Protein AF-A0AAN6QKF7-F1 (afdb_monomer_lite)

Foldseek 3Di:
DQQALVSLVVVLVVLVVVVPQAAEAAPPQADPVRDGRYDLNSLLSCLQRVQLSHQEYEYEPVSLQSNCVSVVHDGQDAFFPVSQLVSLVSSVVSHHQKYWYWQLVFAAAPVRTGDDDPVRRFWTWIFIDHPPDTDIDIDGNDPALACPCLSVQLSVQLSVCVVVVHDNVVSNNVSVVQSNQQRVPFDDDPDHRHHGHNCSPPDDDPFDDPPPPVDPDQPRRGPVNVQCPDPVNVVVVCCVVVPPQVVCVVVVNHDPVVVVVVVVVVVVVVVVVVVVVVVVVVVVVVVPDDDDDDDPDDDDDD

Sequence (302 aa):
MLASAGTVDIVADALREYSVKLAIVDPVMVATSGARLLPEDAVKMLCERLLPNTFLVTPNIPEARLMLEKTGRPAISVHDLDGLKQMARAVHELGSKYVLLKGGHLPLNADRKVVGSEDQKSLVANVLYGDDVNEVFELEYQHSRNTHGTGCTLASAIACHLANGTGVANAVRSACRYVEAGIKTSVNLGKGSGPLNHFHSMQISPFPPIVLSGRLTSGSGGFVDYVLEREDVKVAWHEYTHHEFVQKMGDGMLPPETFKSYMIQDYLYLVYRYFAFGLSLVDGSRSISPEPTHSLATKRKR

Structure (mmCIF, N/CA/C/O backbone):
data_AF-A0AAN6QKF7-F1
#
_entry.id   AF-A0AAN6QKF7-F1
#
loop_
_atom_site.group_PDB
_atom_site.id
_atom_site.type_symbol
_atom_site.label_atom_id
_atom_site.label_alt_id
_atom_site.label_comp_id
_atom_site.label_asym_id
_atom_site.label_entity_id
_atom_site.label_seq_id
_atom_site.pdbx_PDB_ins_code
_atom_site.Cartn_x
_atom_site.Cartn_y
_atom_site.Cartn_z
_atom_site.occupancy
_atom_site.B_iso_or_equiv
_atom_site.auth_seq_id
_atom_site.auth_comp_id
_atom_site.auth_asym_id
_atom_site.auth_atom_id
_atom_site.pdbx_PDB_model_num
ATOM 1 N N . MET A 1 1 ? -11.537 7.890 -0.555 1.00 80.12 1 MET A N 1
ATOM 2 C CA . MET A 1 1 ? -12.114 8.580 0.618 1.00 80.12 1 MET A CA 1
ATOM 3 C C . MET A 1 1 ? -13.628 8.558 0.484 1.00 80.12 1 MET A C 1
ATOM 5 O O . MET A 1 1 ? -14.119 8.900 -0.585 1.00 80.12 1 MET A O 1
ATOM 9 N N . LEU A 1 2 ? -14.348 8.140 1.524 1.00 84.75 2 LEU A N 1
ATOM 10 C CA . LEU A 1 2 ? -15.806 8.290 1.599 1.00 84.75 2 LEU A CA 1
ATOM 11 C C . LEU A 1 2 ? -16.086 9.633 2.278 1.00 84.75 2 LEU A C 1
ATOM 13 O O . LEU A 1 2 ? -15.446 9.929 3.278 1.00 84.75 2 LEU A O 1
ATOM 17 N N . ALA A 1 3 ? -16.949 10.472 1.704 1.00 80.56 3 ALA A N 1
ATOM 18 C CA . ALA A 1 3 ? -17.065 11.882 2.101 1.00 80.56 3 ALA A CA 1
ATOM 19 C C . ALA A 1 3 ? -18.205 12.176 3.093 1.00 80.56 3 ALA A C 1
ATOM 21 O O . ALA A 1 3 ? -18.263 13.267 3.651 1.00 80.56 3 ALA A O 1
ATOM 22 N N . SER A 1 4 ? -19.132 11.237 3.299 1.00 86.75 4 SER A N 1
ATOM 23 C CA . SER A 1 4 ? -20.311 11.443 4.146 1.00 86.75 4 SER A CA 1
ATOM 24 C C . SER A 1 4 ? -20.841 10.129 4.713 1.00 86.75 4 SER A C 1
ATOM 26 O O . SER A 1 4 ? -20.588 9.064 4.142 1.00 86.75 4 SER A O 1
ATOM 28 N N . ALA A 1 5 ? -21.631 10.209 5.789 1.00 87.69 5 ALA A N 1
ATOM 29 C CA . ALA A 1 5 ? -22.324 9.055 6.359 1.00 87.69 5 ALA A CA 1
ATOM 30 C C . ALA A 1 5 ? -23.239 8.374 5.327 1.00 87.69 5 ALA A C 1
ATOM 32 O O . ALA A 1 5 ? -23.228 7.153 5.224 1.00 87.69 5 ALA A O 1
ATOM 33 N N . GLY A 1 6 ? -23.946 9.149 4.494 1.00 91.62 6 GLY A N 1
ATOM 34 C CA . GLY A 1 6 ? -24.798 8.604 3.432 1.00 91.62 6 GLY A CA 1
ATOM 35 C C . GLY A 1 6 ? -24.018 7.815 2.374 1.00 91.62 6 GLY A C 1
ATOM 36 O O . GLY A 1 6 ? -24.473 6.770 1.922 1.00 91.62 6 GLY A O 1
ATOM 37 N N . THR A 1 7 ? -22.807 8.257 2.015 1.00 92.00 7 THR A N 1
ATOM 38 C CA . THR A 1 7 ? -21.936 7.492 1.104 1.00 92.00 7 THR A CA 1
ATOM 39 C C . THR A 1 7 ? -21.475 6.184 1.743 1.00 92.00 7 THR A C 1
ATOM 41 O O . THR A 1 7 ? -21.454 5.156 1.073 1.00 92.00 7 THR A O 1
ATOM 44 N N . VAL A 1 8 ? -21.110 6.213 3.029 1.00 93.06 8 VAL A N 1
ATOM 45 C CA . VAL A 1 8 ? -20.735 5.005 3.781 1.00 93.06 8 VAL A CA 1
ATOM 46 C C . VAL A 1 8 ? -21.894 4.009 3.811 1.00 93.06 8 VAL A C 1
ATOM 48 O O . VAL A 1 8 ? -21.672 2.823 3.586 1.00 93.06 8 VAL A O 1
ATOM 51 N N . ASP A 1 9 ? -23.112 4.502 4.031 1.00 93.25 9 ASP A N 1
ATOM 52 C CA . ASP A 1 9 ? -24.332 3.700 4.098 1.00 93.25 9 ASP A CA 1
ATOM 53 C C . ASP A 1 9 ? -24.593 2.939 2.794 1.00 93.25 9 ASP A C 1
ATOM 55 O O . ASP A 1 9 ? -24.672 1.711 2.790 1.00 93.25 9 ASP A O 1
ATOM 59 N N . ILE A 1 10 ? -24.601 3.669 1.673 1.00 95.19 10 ILE A N 1
ATOM 60 C CA . ILE A 1 10 ? -24.819 3.115 0.331 1.00 95.19 10 ILE A CA 1
ATOM 61 C C . ILE A 1 10 ? -23.739 2.089 -0.023 1.00 95.19 10 ILE A C 1
ATOM 63 O O . ILE A 1 10 ? -24.042 1.034 -0.575 1.00 95.19 10 ILE A O 1
ATOM 67 N N . VAL A 1 11 ? -22.470 2.371 0.295 1.00 95.50 11 VAL A N 1
ATOM 68 C CA . VAL A 1 11 ? -21.375 1.428 0.026 1.00 95.50 11 VAL A CA 1
ATOM 69 C C . VAL A 1 11 ? -21.522 0.170 0.881 1.00 95.50 11 VAL A C 1
ATOM 71 O O . VAL A 1 11 ? -21.354 -0.930 0.359 1.00 95.50 11 VAL A O 1
ATOM 74 N N . ALA A 1 12 ? -21.864 0.299 2.165 1.00 94.94 12 ALA A N 1
ATOM 75 C CA . ALA A 1 12 ? -22.096 -0.853 3.033 1.00 94.94 12 ALA A CA 1
ATOM 76 C C . ALA A 1 12 ? -23.267 -1.719 2.536 1.00 94.94 12 ALA A C 1
ATOM 78 O O . ALA A 1 12 ? -23.182 -2.947 2.582 1.00 94.94 12 ALA A O 1
ATOM 79 N N . ASP A 1 13 ? -24.335 -1.100 2.027 1.00 95.81 13 ASP A N 1
ATOM 80 C CA . ASP A 1 13 ? -25.445 -1.818 1.397 1.00 95.81 13 ASP A CA 1
ATOM 81 C C . ASP A 1 13 ? -25.026 -2.534 0.119 1.00 95.81 13 ASP A C 1
ATOM 83 O O . ASP A 1 13 ? -25.266 -3.735 0.004 1.00 95.81 13 ASP A O 1
ATOM 87 N N . ALA A 1 14 ? -24.297 -1.862 -0.771 1.00 96.44 14 ALA A N 1
ATOM 88 C CA . ALA A 1 14 ? -23.797 -2.475 -1.996 1.00 96.44 14 ALA A CA 1
ATOM 89 C C . ALA A 1 14 ? -22.868 -3.671 -1.712 1.00 96.44 14 ALA A C 1
ATOM 91 O O . ALA A 1 14 ? -23.006 -4.724 -2.331 1.00 96.44 14 ALA A O 1
ATOM 92 N N . LEU A 1 15 ? -21.941 -3.566 -0.750 1.00 95.75 15 LEU A N 1
ATOM 93 C CA . LEU A 1 15 ? -21.049 -4.685 -0.414 1.00 95.75 15 LEU A CA 1
ATOM 94 C C . LEU A 1 15 ? -21.825 -5.929 0.045 1.00 95.75 15 LEU A C 1
ATOM 96 O O . LEU A 1 15 ? -21.435 -7.047 -0.305 1.00 95.75 15 LEU A O 1
ATOM 100 N N . ARG A 1 16 ? -22.926 -5.739 0.785 1.00 94.25 16 ARG A N 1
ATOM 101 C CA . ARG A 1 16 ? -23.813 -6.829 1.220 1.00 94.25 16 ARG A CA 1
ATOM 102 C C . ARG A 1 16 ? -24.655 -7.375 0.076 1.00 94.25 16 ARG A C 1
ATOM 104 O O . ARG A 1 16 ? -24.667 -8.586 -0.128 1.00 94.25 16 ARG A O 1
ATOM 111 N N . GLU A 1 17 ? -25.316 -6.498 -0.675 1.00 96.69 17 GLU A N 1
ATOM 112 C CA . GLU A 1 17 ? -26.179 -6.855 -1.806 1.00 96.69 17 GLU A CA 1
ATOM 113 C C . GLU A 1 17 ? -25.424 -7.699 -2.838 1.00 96.69 17 GLU A C 1
ATOM 115 O O . GLU A 1 17 ? -25.879 -8.775 -3.221 1.00 96.69 17 GLU A O 1
ATOM 120 N N . TYR A 1 18 ? -24.220 -7.266 -3.216 1.00 96.75 18 TYR A N 1
ATOM 121 C CA . TYR A 1 18 ? -23.388 -7.958 -4.201 1.00 96.75 18 TYR A CA 1
ATOM 122 C C . TYR A 1 18 ? -22.474 -9.033 -3.595 1.00 96.75 18 TYR A C 1
ATOM 124 O O . TYR A 1 18 ? -21.693 -9.648 -4.322 1.00 96.75 18 TYR A O 1
ATOM 132 N N . SER A 1 19 ? -22.554 -9.286 -2.281 1.00 94.12 19 SER A N 1
ATOM 133 C CA . SER A 1 19 ? -21.747 -10.297 -1.575 1.00 94.12 19 SER A CA 1
ATOM 134 C C . SER A 1 19 ? -20.243 -10.197 -1.880 1.00 94.12 19 SER A C 1
ATOM 136 O O . SER A 1 19 ? -19.565 -11.196 -2.154 1.00 94.12 19 SER A O 1
ATOM 138 N N . VAL A 1 20 ? -19.708 -8.973 -1.864 1.00 95.56 20 VAL A N 1
ATOM 139 C CA . VAL A 1 20 ? -18.310 -8.698 -2.218 1.00 95.56 20 VAL A CA 1
ATOM 140 C C . VAL A 1 20 ? -17.381 -9.295 -1.160 1.00 95.56 20 VAL A C 1
ATOM 142 O O . VAL A 1 20 ? -17.292 -8.808 -0.038 1.00 95.56 20 VAL A O 1
ATOM 145 N N . LYS A 1 21 ? -16.646 -10.352 -1.525 1.00 92.69 21 LYS A N 1
ATOM 146 C CA . LYS A 1 21 ? -15.787 -11.097 -0.583 1.00 92.69 21 LYS A CA 1
ATOM 147 C C . LYS A 1 21 ? -14.482 -10.387 -0.221 1.00 92.69 21 LYS A C 1
ATOM 149 O O . LYS A 1 21 ? -13.949 -10.614 0.860 1.00 92.69 21 LYS A O 1
ATOM 154 N N . LEU A 1 22 ? -13.940 -9.586 -1.139 1.00 95.56 22 LEU A N 1
ATOM 155 C CA . LEU A 1 22 ? -12.641 -8.918 -1.007 1.00 95.56 22 LEU A CA 1
ATOM 156 C C . LEU A 1 22 ? -12.831 -7.398 -0.994 1.00 95.56 22 LEU A C 1
ATOM 158 O O . LEU A 1 22 ? -12.474 -6.705 -1.943 1.00 95.56 22 LEU A O 1
ATOM 162 N N . ALA A 1 23 ? -13.419 -6.883 0.084 1.00 96.94 23 ALA A N 1
ATOM 163 C CA . ALA A 1 23 ? -13.550 -5.448 0.313 1.00 96.94 23 ALA A CA 1
ATOM 164 C C . ALA A 1 23 ? -12.343 -4.917 1.105 1.00 96.94 23 ALA A C 1
ATOM 166 O O . ALA A 1 23 ? -12.157 -5.278 2.268 1.00 96.94 23 ALA A O 1
ATOM 167 N N . ILE A 1 24 ? -11.524 -4.065 0.480 1.00 97.56 24 ILE A N 1
ATOM 168 C CA . ILE A 1 24 ? -10.400 -3.381 1.131 1.00 97.56 24 ILE A CA 1
ATOM 169 C C . ILE A 1 24 ? -10.825 -1.938 1.405 1.00 97.56 24 ILE A C 1
ATOM 171 O O . ILE A 1 24 ? -11.164 -1.206 0.476 1.00 97.56 24 ILE A O 1
ATOM 175 N N . VAL A 1 25 ? -10.795 -1.522 2.669 1.00 96.50 25 VAL A N 1
ATOM 176 C CA . VAL A 1 25 ? -11.215 -0.181 3.093 1.00 96.50 25 VAL A CA 1
ATOM 177 C C . VAL A 1 25 ? -10.015 0.586 3.642 1.00 96.50 25 VAL A C 1
ATOM 179 O O . VAL A 1 25 ? -9.458 0.221 4.675 1.00 96.50 25 VAL A O 1
ATOM 182 N N . ASP A 1 26 ? -9.646 1.684 2.978 1.00 95.62 26 ASP A N 1
ATOM 183 C CA . ASP A 1 26 ? -8.734 2.696 3.527 1.00 95.62 26 ASP A CA 1
ATOM 184 C C . ASP A 1 26 ? -9.574 3.811 4.174 1.00 95.62 26 ASP A C 1
ATOM 186 O O . ASP A 1 26 ? -10.180 4.617 3.450 1.00 95.62 26 ASP A O 1
ATOM 190 N N . PRO A 1 27 ? -9.699 3.842 5.516 1.00 91.38 27 PRO A N 1
ATOM 191 C CA . PRO A 1 27 ? -10.628 4.722 6.212 1.00 91.38 27 PRO A CA 1
ATOM 192 C C . PRO A 1 27 ? -10.027 6.124 6.349 1.00 91.38 27 PRO A C 1
ATOM 194 O O . PRO A 1 27 ? -9.679 6.563 7.440 1.00 91.38 27 PRO A O 1
ATOM 197 N N . VAL A 1 28 ? -9.898 6.830 5.223 1.00 88.81 28 VAL A N 1
ATOM 198 C CA . VAL A 1 28 ? -9.351 8.192 5.165 1.00 88.81 28 VAL A CA 1
ATOM 199 C C . VAL A 1 28 ? -10.253 9.146 5.957 1.00 88.81 28 VAL A C 1
ATOM 201 O O . VAL A 1 28 ? -11.229 9.673 5.424 1.00 88.81 28 VAL A O 1
ATOM 204 N N . MET A 1 29 ? -9.930 9.348 7.236 1.00 82.75 29 MET A N 1
ATOM 205 C CA .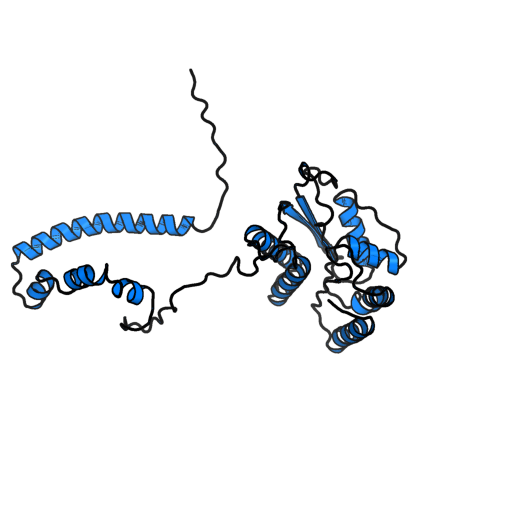 MET A 1 29 ? -10.690 10.181 8.184 1.00 82.75 29 MET A CA 1
ATOM 206 C C . MET A 1 29 ? -9.895 11.391 8.668 1.00 82.75 29 MET A C 1
ATOM 208 O O . MET A 1 29 ? -10.482 12.382 9.104 1.00 82.75 29 MET A O 1
ATOM 212 N N . VAL A 1 30 ? -8.566 11.317 8.607 1.00 75.38 30 VAL A N 1
ATOM 213 C CA . VAL A 1 30 ? -7.656 12.360 9.078 1.00 75.38 30 VAL A CA 1
ATOM 214 C C . VAL A 1 30 ? -6.646 12.634 7.973 1.00 75.38 30 VAL A C 1
ATOM 216 O O . VAL A 1 30 ? -5.986 11.722 7.479 1.00 75.38 30 VAL A O 1
ATOM 219 N N . ALA A 1 31 ? -6.533 13.891 7.555 1.00 67.75 31 ALA A N 1
ATOM 220 C CA . ALA A 1 31 ? -5.527 14.298 6.588 1.00 67.75 31 ALA A CA 1
ATOM 221 C C . ALA A 1 31 ? -4.123 14.081 7.162 1.00 67.75 31 ALA A C 1
ATOM 223 O O . ALA A 1 31 ? -3.917 14.156 8.371 1.00 67.75 31 ALA A O 1
ATOM 224 N N . THR A 1 32 ? -3.119 13.936 6.297 1.00 59.59 32 THR A N 1
ATOM 225 C CA . THR A 1 32 ? -1.706 13.901 6.718 1.00 59.59 32 THR A CA 1
ATOM 226 C C . THR A 1 32 ? -1.297 15.163 7.500 1.00 59.59 32 THR A C 1
ATOM 228 O O . THR A 1 32 ? -0.375 15.118 8.304 1.00 59.59 32 THR A O 1
ATOM 231 N N . SER A 1 33 ? -2.013 16.281 7.313 1.00 60.94 33 SER A N 1
ATOM 232 C CA . SER A 1 33 ? -1.864 17.528 8.079 1.00 60.94 33 SER A CA 1
ATOM 233 C C . SER A 1 33 ? -2.559 17.529 9.451 1.00 60.94 33 SER A C 1
ATOM 235 O O . SER A 1 33 ? -2.479 18.522 10.169 1.00 60.94 33 SER A O 1
ATOM 237 N N . GLY A 1 34 ? -3.270 16.457 9.814 1.00 62.09 34 GLY A N 1
ATOM 238 C CA . GLY A 1 34 ? -4.027 16.327 11.062 1.00 62.09 34 GLY A CA 1
ATOM 239 C C . GLY A 1 34 ? -5.467 16.853 11.010 1.00 62.09 34 GLY A C 1
ATOM 240 O O . GLY A 1 34 ? -6.201 16.701 11.985 1.00 62.09 34 GLY A O 1
ATOM 241 N N . ALA A 1 35 ? -5.906 17.443 9.893 1.00 67.88 35 ALA A N 1
ATOM 242 C CA . ALA A 1 35 ? -7.284 17.913 9.747 1.00 67.88 35 ALA A CA 1
ATOM 243 C C . ALA A 1 35 ? -8.271 16.734 9.724 1.00 67.88 35 ALA A C 1
ATOM 245 O O . ALA A 1 35 ? -8.074 15.773 8.979 1.00 67.88 35 ALA A O 1
ATOM 246 N N . ARG A 1 36 ? -9.350 16.807 10.513 1.00 73.50 36 ARG A N 1
ATOM 247 C CA . ARG A 1 36 ? -10.450 15.834 10.435 1.00 73.50 36 ARG A CA 1
ATOM 248 C C . ARG A 1 36 ? -11.198 16.030 9.118 1.00 73.50 36 ARG A C 1
ATOM 250 O O . ARG A 1 36 ? -11.639 17.134 8.815 1.00 73.50 36 ARG A O 1
ATOM 257 N N . LEU A 1 37 ? -11.312 14.956 8.346 1.00 75.00 37 LEU A N 1
ATOM 258 C CA . LEU A 1 37 ? -11.901 14.941 7.008 1.00 75.00 37 LEU A CA 1
ATOM 259 C C . LEU A 1 37 ? -13.319 14.363 6.983 1.00 75.00 37 LEU A C 1
ATOM 261 O O . LEU A 1 37 ? -14.075 14.652 6.061 1.00 75.00 37 LEU A O 1
ATOM 265 N N . LEU A 1 38 ? -13.669 13.547 7.979 1.00 77.56 38 LEU A N 1
ATOM 266 C CA . LEU A 1 38 ? -14.982 12.927 8.113 1.00 77.56 38 LEU A CA 1
ATOM 267 C C . LEU A 1 38 ? -15.689 13.436 9.380 1.00 77.56 38 LEU A C 1
ATOM 269 O O . LEU A 1 38 ? -15.054 13.493 10.440 1.00 77.56 38 LEU A O 1
ATOM 273 N N . PRO A 1 39 ? -16.982 13.802 9.293 1.00 81.31 39 PRO A N 1
ATOM 274 C CA . PRO A 1 39 ? -17.772 14.132 10.470 1.00 81.31 39 PRO A CA 1
ATOM 275 C C . PRO A 1 39 ? -17.985 12.890 11.354 1.00 81.31 39 PRO A C 1
ATOM 277 O O . PRO A 1 39 ? -17.819 11.747 10.923 1.00 81.31 39 PRO A O 1
ATOM 280 N N . GLU A 1 40 ? -18.264 13.113 12.639 1.00 83.31 40 GLU A N 1
ATOM 281 C CA . GLU A 1 40 ? -18.201 12.053 13.658 1.00 83.31 40 GLU A CA 1
ATOM 282 C C . GLU A 1 40 ? -19.246 10.947 13.459 1.00 83.31 40 GLU A C 1
ATOM 284 O O . GLU A 1 40 ? -18.973 9.774 13.717 1.00 83.31 40 GLU A O 1
ATOM 289 N N . ASP A 1 41 ? -20.421 11.320 12.962 1.00 83.88 41 ASP A N 1
ATOM 290 C CA . ASP A 1 41 ? -21.504 10.418 12.571 1.00 83.88 41 ASP A CA 1
ATOM 291 C C . ASP A 1 41 ? -21.070 9.454 11.459 1.00 83.88 41 ASP A C 1
ATOM 293 O O . ASP A 1 41 ? -21.366 8.260 11.513 1.00 83.88 41 ASP A O 1
ATOM 297 N N . ALA A 1 42 ? -20.295 9.938 10.489 1.00 87.56 42 ALA A N 1
ATOM 298 C CA . ALA A 1 42 ? -19.784 9.127 9.394 1.00 87.56 42 ALA A CA 1
ATOM 299 C C . ALA A 1 42 ? -18.706 8.130 9.848 1.00 87.56 42 ALA A C 1
ATOM 301 O O . ALA A 1 42 ? -18.667 7.008 9.344 1.00 87.56 42 ALA A O 1
ATOM 302 N N . VAL A 1 43 ? -17.867 8.496 10.826 1.00 90.44 43 VAL A N 1
ATOM 303 C CA . VAL A 1 43 ? -16.904 7.560 11.440 1.00 90.44 43 VAL A CA 1
ATOM 304 C C . VAL A 1 43 ? -17.637 6.440 12.170 1.00 90.44 43 VAL A C 1
ATOM 306 O O . VAL A 1 43 ? -17.305 5.269 11.998 1.00 90.44 43 VAL A O 1
ATOM 309 N N . LYS A 1 44 ? -18.664 6.788 12.953 1.00 90.19 44 LYS A N 1
ATOM 310 C CA . LYS A 1 44 ? -19.491 5.799 13.649 1.00 90.19 44 LYS A CA 1
ATOM 311 C C . LYS A 1 44 ? -20.168 4.850 12.656 1.00 90.19 44 LYS A C 1
ATOM 313 O O . LYS A 1 44 ? -20.077 3.637 12.823 1.00 90.19 44 LYS A O 1
ATOM 318 N N . MET A 1 45 ? -20.749 5.391 11.584 1.00 91.50 45 MET A N 1
ATOM 319 C CA . MET A 1 45 ? -21.371 4.599 10.520 1.00 91.50 45 MET A CA 1
ATOM 320 C C . MET A 1 45 ? -20.375 3.652 9.839 1.00 91.50 45 MET A C 1
ATOM 322 O O . MET A 1 45 ? -20.694 2.493 9.574 1.00 91.50 45 MET A O 1
ATOM 326 N N . LEU A 1 46 ? -19.147 4.118 9.588 1.00 94.19 46 LEU A N 1
ATOM 327 C CA . LEU A 1 46 ? -18.083 3.290 9.023 1.00 94.19 46 LEU A CA 1
ATOM 328 C C . LEU A 1 46 ? -17.791 2.101 9.938 1.00 94.19 46 LEU A C 1
ATOM 330 O O . LEU A 1 46 ? -17.751 0.967 9.463 1.00 94.19 46 LEU A O 1
ATOM 334 N N . CYS A 1 47 ? -17.647 2.345 11.240 1.00 94.38 47 CYS A N 1
ATOM 335 C CA . CYS A 1 47 ? -17.387 1.291 12.214 1.00 94.38 47 CYS A CA 1
ATOM 336 C C . CYS A 1 47 ? -18.547 0.295 12.340 1.00 94.38 47 CYS A C 1
ATOM 338 O O . CYS A 1 47 ? -18.310 -0.906 12.340 1.00 94.38 47 CYS A O 1
ATOM 340 N N . GLU A 1 48 ? -19.788 0.771 12.434 1.00 93.69 48 GLU A N 1
ATOM 341 C CA . GLU A 1 48 ? -20.949 -0.078 12.737 1.00 93.69 48 GLU A CA 1
ATOM 342 C C . GLU A 1 48 ? -21.514 -0.802 11.509 1.00 93.69 48 GLU A C 1
ATOM 344 O O . GLU A 1 48 ? -22.029 -1.913 11.635 1.00 93.69 48 GLU A O 1
ATOM 349 N N . ARG A 1 49 ? -21.432 -0.198 10.315 1.00 94.44 49 ARG A N 1
ATOM 350 C CA . ARG A 1 49 ? -22.040 -0.751 9.094 1.00 94.44 49 ARG A CA 1
ATOM 351 C C . ARG A 1 49 ? -21.038 -1.240 8.060 1.00 94.44 49 ARG A C 1
ATOM 353 O O . ARG A 1 49 ? -21.302 -2.253 7.412 1.00 94.44 49 ARG A O 1
ATOM 360 N N . LEU A 1 50 ? -19.913 -0.548 7.874 1.00 95.56 50 LEU A N 1
ATOM 361 C CA . LEU A 1 50 ? -18.965 -0.882 6.806 1.00 95.56 50 LEU A CA 1
ATOM 362 C C . LEU A 1 50 ? -17.928 -1.926 7.247 1.00 95.56 50 LEU A C 1
ATOM 364 O O . LEU A 1 50 ? -17.712 -2.901 6.524 1.00 95.56 50 LEU A O 1
ATOM 368 N N . LEU A 1 51 ? -17.318 -1.771 8.430 1.00 95.69 51 LEU A N 1
ATOM 369 C CA . LEU A 1 51 ? -16.281 -2.700 8.910 1.00 95.69 51 LEU A CA 1
ATOM 370 C C . LEU A 1 51 ? -16.739 -4.160 9.019 1.00 95.69 51 LEU A C 1
ATOM 372 O O . LEU A 1 51 ? -15.970 -5.010 8.577 1.00 95.69 51 LEU A O 1
ATOM 376 N N . PRO A 1 52 ? -17.958 -4.489 9.494 1.00 95.38 52 PRO A N 1
ATOM 377 C CA . PRO A 1 52 ? -18.408 -5.884 9.560 1.00 95.38 52 PRO A CA 1
ATOM 378 C C . PRO A 1 52 ? -18.468 -6.592 8.198 1.00 95.38 52 PRO A C 1
ATOM 380 O O . PRO A 1 52 ? -18.492 -7.816 8.133 1.00 95.38 52 PRO A O 1
ATOM 383 N N . ASN A 1 53 ? -18.497 -5.825 7.103 1.00 95.31 53 ASN A N 1
ATOM 384 C CA . ASN A 1 53 ? -18.523 -6.323 5.725 1.00 95.31 53 ASN A CA 1
ATOM 385 C C . ASN A 1 53 ? -17.172 -6.124 5.011 1.00 95.31 53 ASN A C 1
ATOM 387 O O . ASN A 1 53 ? -17.087 -6.216 3.788 1.00 95.31 53 ASN A O 1
ATOM 391 N N . THR A 1 54 ? -16.115 -5.804 5.761 1.00 96.94 54 THR A N 1
ATOM 392 C CA . THR A 1 54 ? -14.788 -5.488 5.229 1.00 96.94 54 THR A CA 1
ATOM 393 C C . THR A 1 54 ? -13.851 -6.686 5.375 1.00 96.94 54 THR A C 1
ATOM 395 O O . THR A 1 54 ? -13.722 -7.279 6.445 1.00 96.94 54 THR A O 1
ATOM 398 N N . PHE A 1 55 ? -13.158 -7.033 4.288 1.00 97.75 55 PHE A N 1
ATOM 399 C CA . PHE A 1 55 ? -12.131 -8.074 4.306 1.00 97.75 55 PHE A CA 1
ATOM 400 C C . PHE A 1 55 ? -10.848 -7.570 4.969 1.00 97.75 55 PHE A C 1
ATOM 402 O O . PHE A 1 55 ? -10.265 -8.266 5.791 1.00 97.75 55 PHE A O 1
ATOM 409 N N . LEU A 1 56 ? -10.403 -6.364 4.618 1.00 98.31 56 LEU A N 1
ATOM 410 C CA . LEU A 1 56 ? -9.223 -5.739 5.205 1.00 98.31 56 LEU A CA 1
ATOM 411 C C . LEU A 1 56 ? -9.451 -4.239 5.370 1.00 98.31 56 LEU A C 1
ATOM 413 O O . LEU A 1 56 ? -9.724 -3.548 4.391 1.00 98.31 56 LEU A O 1
ATOM 417 N N . VAL A 1 57 ? -9.261 -3.724 6.581 1.00 98.12 57 VAL A N 1
ATOM 418 C CA . VAL A 1 57 ? -9.200 -2.279 6.834 1.00 98.12 57 VAL A CA 1
ATOM 419 C C . VAL A 1 57 ? -7.752 -1.850 7.063 1.00 98.12 57 VAL A C 1
ATOM 421 O O . VAL A 1 57 ? -6.994 -2.544 7.741 1.00 98.12 57 VAL A O 1
ATOM 424 N N . THR A 1 58 ? -7.347 -0.710 6.502 1.00 97.44 58 THR A N 1
ATOM 425 C CA . THR A 1 58 ? -5.954 -0.232 6.548 1.00 97.44 58 THR A CA 1
ATOM 426 C C . THR A 1 58 ? -5.802 1.103 7.293 1.00 97.44 58 THR A C 1
ATOM 428 O O . THR A 1 58 ? -5.344 2.067 6.681 1.00 97.44 58 THR A O 1
ATOM 431 N N . PRO A 1 59 ? -6.194 1.247 8.574 1.00 95.81 59 PRO A N 1
ATOM 432 C CA . PRO A 1 59 ? -6.125 2.532 9.270 1.00 95.81 59 PRO A CA 1
ATOM 433 C C . PRO A 1 59 ? -4.682 2.911 9.629 1.00 95.81 59 PRO A C 1
ATOM 435 O O . PRO A 1 59 ? -3.835 2.060 9.901 1.00 95.81 59 PRO A O 1
ATOM 438 N N . ASN A 1 60 ? -4.379 4.206 9.655 1.00 94.19 60 ASN A N 1
ATOM 439 C CA . ASN A 1 60 ? -3.205 4.722 10.360 1.00 94.19 60 ASN A CA 1
ATOM 440 C C . ASN A 1 60 ? -3.482 4.872 11.869 1.00 94.19 60 ASN A C 1
ATOM 442 O O . ASN A 1 60 ? -4.606 4.686 12.325 1.00 94.19 60 ASN A O 1
ATOM 446 N N . ILE A 1 61 ? -2.458 5.199 12.663 1.00 92.69 61 ILE A N 1
ATOM 447 C CA . ILE A 1 61 ? -2.603 5.338 14.125 1.00 92.69 61 ILE A CA 1
ATOM 448 C C . ILE A 1 61 ? -3.652 6.405 14.523 1.00 92.69 61 ILE A C 1
ATOM 450 O O . ILE A 1 61 ? -4.519 6.086 15.340 1.00 92.69 61 ILE A O 1
ATOM 454 N N . PRO A 1 62 ? -3.629 7.649 13.990 1.00 91.62 62 PRO A N 1
ATOM 455 C CA . PRO A 1 62 ? -4.699 8.621 14.248 1.00 91.62 62 PRO A CA 1
ATOM 456 C C . PRO A 1 62 ? -6.109 8.120 13.899 1.00 91.62 62 PRO A C 1
ATOM 458 O O . PRO A 1 62 ? -7.035 8.307 14.686 1.00 91.62 62 PRO A O 1
ATOM 461 N N . GLU A 1 63 ? -6.264 7.465 12.749 1.00 93.19 63 GLU A N 1
ATOM 462 C CA . GLU A 1 63 ? -7.523 6.886 12.271 1.00 93.19 63 GLU A CA 1
ATOM 463 C C . GLU A 1 63 ? -8.015 5.781 13.210 1.00 93.19 63 GLU A C 1
ATOM 465 O O . GLU A 1 63 ? -9.155 5.826 13.664 1.00 93.19 63 GLU A O 1
ATOM 470 N N . ALA A 1 64 ? -7.141 4.842 13.579 1.00 94.50 64 ALA A N 1
ATOM 471 C CA . ALA A 1 64 ? -7.447 3.765 14.515 1.00 94.50 64 ALA A CA 1
ATOM 472 C C . ALA A 1 64 ? -7.883 4.302 15.884 1.00 94.50 64 ALA A C 1
ATOM 474 O O . ALA A 1 64 ? -8.880 3.847 16.441 1.00 94.50 64 ALA A O 1
ATOM 475 N N . ARG A 1 65 ? -7.182 5.316 16.410 1.00 93.38 65 ARG A N 1
ATOM 476 C CA . ARG A 1 65 ? -7.558 5.965 17.674 1.00 93.38 65 ARG A CA 1
ATOM 477 C C . ARG A 1 65 ? -8.953 6.581 17.592 1.00 93.38 65 ARG A C 1
ATOM 479 O O . ARG A 1 65 ? -9.741 6.392 18.512 1.00 93.38 65 ARG A O 1
ATOM 486 N N . LEU A 1 66 ? -9.259 7.273 16.496 1.00 92.19 66 LEU A N 1
ATOM 487 C CA . LEU A 1 66 ? -10.569 7.882 16.281 1.00 92.19 66 LEU A CA 1
ATOM 488 C C . LEU A 1 66 ? -11.681 6.823 16.191 1.00 92.19 66 LEU A C 1
ATOM 490 O O . LEU A 1 66 ? -12.735 6.997 16.792 1.00 92.19 66 LEU A O 1
ATOM 494 N N . MET A 1 67 ? -11.444 5.704 15.501 1.00 93.81 67 MET A N 1
ATOM 495 C CA . MET A 1 67 ? -12.406 4.594 15.414 1.00 93.81 67 MET A CA 1
ATOM 496 C C . MET A 1 67 ? -12.704 3.983 16.788 1.00 93.81 67 MET A C 1
ATOM 498 O O . MET A 1 67 ? -13.867 3.749 17.122 1.00 93.81 67 MET A O 1
ATOM 502 N N . LEU A 1 68 ? -11.666 3.753 17.598 1.00 94.69 68 LEU A N 1
ATOM 503 C CA . LEU A 1 68 ? -11.802 3.225 18.957 1.00 94.69 68 LEU A CA 1
ATOM 504 C C . LEU A 1 68 ? -12.550 4.208 19.868 1.00 94.69 68 LEU A C 1
ATOM 506 O O . LEU A 1 68 ? -13.488 3.813 20.556 1.00 94.69 68 LEU A O 1
ATOM 510 N N . GLU A 1 69 ? -12.207 5.497 19.808 1.00 92.69 69 GLU A N 1
ATOM 511 C CA . GLU A 1 69 ? -12.895 6.555 20.558 1.00 92.69 69 GLU A CA 1
ATOM 512 C C . GLU A 1 69 ? -14.396 6.592 20.226 1.00 92.69 69 GLU A C 1
ATOM 514 O O . GLU A 1 69 ? -15.236 6.576 21.125 1.00 92.69 69 GLU A O 1
ATOM 519 N N . LYS A 1 70 ? -14.758 6.577 18.935 1.00 90.94 70 LYS A N 1
ATOM 520 C CA . LYS A 1 70 ? -16.163 6.669 18.495 1.00 90.94 70 LYS A CA 1
ATOM 521 C C . LYS A 1 70 ? -16.991 5.417 18.755 1.00 90.94 70 LYS A C 1
ATOM 523 O O . LYS A 1 70 ? -18.216 5.500 18.761 1.00 90.94 70 LYS A O 1
ATOM 528 N N . THR A 1 71 ? -16.343 4.290 19.018 1.00 91.44 71 THR A N 1
ATOM 529 C CA . THR A 1 71 ? -17.000 3.032 19.398 1.00 91.44 71 THR A CA 1
ATOM 530 C C . THR A 1 71 ? -16.972 2.787 20.910 1.00 91.44 71 THR A C 1
ATOM 532 O O . THR A 1 71 ? -17.364 1.717 21.368 1.00 91.44 71 THR A O 1
ATOM 535 N N . GLY A 1 72 ? -16.530 3.775 21.703 1.00 90.50 72 GLY A N 1
ATOM 536 C CA . GLY A 1 72 ? -16.498 3.693 23.166 1.00 90.50 72 GLY A CA 1
ATOM 537 C C . GLY A 1 72 ? -15.435 2.738 23.713 1.00 90.50 72 GLY A C 1
ATOM 538 O O . GLY A 1 72 ? -15.527 2.304 24.861 1.00 90.50 72 GLY A O 1
ATOM 539 N N . ARG A 1 73 ? -14.432 2.380 22.904 1.00 91.75 73 ARG A N 1
ATOM 540 C CA . ARG A 1 73 ? -13.308 1.536 23.322 1.00 91.75 73 ARG A CA 1
ATOM 541 C C . ARG A 1 73 ? -12.276 2.368 24.097 1.00 91.75 73 ARG A C 1
ATOM 543 O O . ARG A 1 73 ? -12.135 3.567 23.847 1.00 91.75 73 ARG A O 1
ATOM 550 N N . PRO A 1 74 ? -11.538 1.756 25.041 1.00 89.25 74 PRO A N 1
ATOM 551 C CA . PRO A 1 74 ? -10.521 2.466 25.808 1.00 89.25 74 PRO A CA 1
ATOM 552 C C . PRO A 1 74 ? -9.407 2.996 24.900 1.00 89.25 74 PRO A C 1
ATOM 554 O O . PRO A 1 74 ? -9.032 2.368 23.908 1.00 89.25 74 PRO A O 1
ATOM 557 N N . ALA A 1 75 ? -8.852 4.152 25.266 1.00 87.00 75 ALA A N 1
ATOM 558 C CA . ALA A 1 75 ? -7.712 4.719 24.563 1.00 87.00 75 ALA A CA 1
ATOM 559 C C . ALA A 1 75 ? -6.479 3.818 24.730 1.00 87.00 75 ALA A C 1
ATOM 561 O O . ALA A 1 75 ? -6.122 3.438 25.844 1.00 87.00 75 ALA A O 1
ATOM 562 N N . ILE A 1 76 ? -5.809 3.519 23.616 1.00 91.31 76 ILE A N 1
ATOM 563 C CA . ILE A 1 76 ? -4.569 2.741 23.596 1.00 91.31 76 ILE A CA 1
ATOM 564 C C . ILE A 1 76 ? -3.413 3.685 23.273 1.00 91.31 76 ILE A C 1
ATOM 566 O O . ILE A 1 76 ? -3.371 4.314 22.208 1.00 91.31 76 ILE A O 1
ATOM 570 N N . SER A 1 77 ? -2.473 3.786 24.209 1.00 88.69 77 SER A N 1
ATOM 571 C CA . SER A 1 77 ? -1.223 4.516 24.016 1.00 88.69 77 SER A CA 1
ATOM 572 C C . SER A 1 77 ? -0.189 3.600 23.374 1.00 88.69 77 SER A C 1
ATOM 574 O O . SER A 1 77 ? 0.071 2.503 23.857 1.00 88.69 77 SER A O 1
ATOM 576 N N . VAL A 1 78 ? 0.401 4.057 22.271 1.00 91.62 78 VAL A N 1
ATOM 577 C CA . VAL A 1 78 ? 1.407 3.301 21.520 1.00 91.62 78 VAL A CA 1
ATOM 578 C C . VAL A 1 78 ? 2.783 3.860 21.859 1.00 91.62 78 VAL A C 1
ATOM 580 O O . VAL A 1 78 ? 3.090 4.996 21.497 1.00 91.62 78 VAL A O 1
ATOM 583 N N . HIS A 1 79 ? 3.594 3.063 22.552 1.00 91.88 79 HIS A N 1
ATOM 584 C CA . HIS A 1 79 ? 4.965 3.419 22.945 1.00 91.88 79 HIS A CA 1
ATOM 585 C C . HIS A 1 79 ? 6.028 2.525 22.296 1.00 91.88 79 HIS A C 1
ATOM 587 O O . HIS A 1 79 ? 7.209 2.870 22.280 1.00 91.88 79 HIS A O 1
ATOM 593 N N . ASP A 1 80 ? 5.615 1.396 21.733 1.00 93.31 80 ASP A N 1
ATOM 594 C CA . ASP A 1 80 ? 6.470 0.393 21.117 1.00 93.31 80 ASP A CA 1
ATOM 595 C C . ASP A 1 80 ? 5.664 -0.464 20.127 1.00 93.31 80 ASP A C 1
ATOM 597 O O . ASP A 1 80 ? 4.477 -0.227 19.866 1.00 93.31 80 ASP A O 1
ATOM 601 N N . LEU A 1 81 ? 6.328 -1.474 19.565 1.00 94.00 81 LEU A N 1
ATOM 602 C CA . LEU A 1 81 ? 5.699 -2.442 18.675 1.00 94.00 81 LEU A CA 1
ATOM 603 C C . LEU A 1 81 ? 4.564 -3.239 19.342 1.00 94.00 81 LEU A C 1
ATOM 605 O O . LEU A 1 81 ? 3.616 -3.623 18.656 1.00 94.00 81 LEU A O 1
ATOM 609 N N . ASP A 1 82 ? 4.627 -3.500 20.648 1.00 94.88 82 ASP A N 1
ATOM 610 C CA . ASP A 1 82 ? 3.565 -4.242 21.330 1.00 94.88 82 ASP A CA 1
ATOM 611 C C . ASP A 1 82 ? 2.285 -3.403 21.431 1.00 94.88 82 ASP A C 1
ATOM 613 O O . ASP A 1 82 ? 1.201 -3.879 21.094 1.00 94.88 82 ASP A O 1
ATOM 617 N N . GLY A 1 83 ? 2.414 -2.108 21.730 1.00 95.25 83 GLY A N 1
ATOM 618 C CA . GLY A 1 83 ? 1.304 -1.155 21.673 1.00 95.25 83 GLY A CA 1
ATOM 619 C C . GLY A 1 83 ? 0.639 -1.084 20.291 1.00 95.25 83 GLY A C 1
ATOM 620 O O . GLY A 1 83 ? -0.588 -0.996 20.204 1.00 95.25 83 GLY A O 1
ATOM 621 N N . LEU A 1 84 ? 1.412 -1.188 19.198 1.00 95.50 84 LEU A N 1
ATOM 622 C CA . LEU A 1 84 ? 0.850 -1.284 17.840 1.00 95.50 84 LEU A CA 1
ATOM 623 C C . LEU A 1 84 ? 0.023 -2.562 17.658 1.00 95.50 84 LEU A C 1
ATOM 625 O O . LEU A 1 84 ? -1.072 -2.509 17.099 1.00 95.50 84 LEU A O 1
ATOM 629 N N . LYS A 1 85 ? 0.510 -3.705 18.152 1.00 96.69 85 LYS A N 1
ATOM 630 C CA . LYS A 1 85 ? -0.224 -4.979 18.092 1.00 96.69 85 LYS A CA 1
ATOM 631 C C . LYS A 1 85 ? -1.515 -4.933 18.900 1.00 96.69 85 LYS A C 1
ATOM 633 O O . LYS A 1 85 ? -2.556 -5.361 18.405 1.00 96.69 85 LYS A O 1
ATOM 638 N N . GLN A 1 86 ? -1.468 -4.371 20.105 1.00 96.62 86 GLN A N 1
ATOM 639 C CA . GLN A 1 86 ? -2.649 -4.187 20.948 1.00 96.62 86 GLN A CA 1
ATOM 640 C C . GLN A 1 86 ? -3.695 -3.304 20.258 1.00 96.62 86 GLN A C 1
ATOM 642 O O . GLN A 1 86 ? -4.875 -3.653 20.226 1.00 96.62 86 GLN A O 1
ATOM 647 N N . MET A 1 87 ? -3.267 -2.198 19.642 1.00 97.12 87 MET A N 1
ATOM 648 C CA . MET A 1 87 ? -4.162 -1.320 18.888 1.00 97.12 87 MET A CA 1
ATOM 649 C C . MET A 1 87 ? -4.760 -2.018 17.658 1.00 97.12 87 MET A C 1
ATOM 651 O O . MET A 1 87 ? -5.961 -1.897 17.426 1.00 97.12 87 MET A O 1
ATOM 655 N N . ALA A 1 88 ? -3.966 -2.779 16.898 1.00 97.44 88 ALA A N 1
ATOM 656 C CA . ALA A 1 88 ? -4.456 -3.535 15.742 1.00 97.44 88 ALA A CA 1
ATOM 657 C C . ALA A 1 88 ? -5.526 -4.562 16.151 1.00 97.44 88 ALA A C 1
ATOM 659 O O . ALA A 1 88 ? -6.578 -4.643 15.516 1.00 97.44 88 ALA A O 1
ATOM 660 N N . ARG A 1 89 ? -5.298 -5.276 17.263 1.00 97.12 89 ARG A N 1
ATOM 661 C CA . ARG A 1 89 ? -6.272 -6.205 17.848 1.00 97.12 89 ARG A CA 1
ATOM 662 C C . ARG A 1 89 ? -7.562 -5.501 18.269 1.00 97.12 89 ARG A C 1
ATOM 664 O O . ARG A 1 89 ? -8.642 -5.978 17.946 1.00 97.12 89 ARG A O 1
ATOM 671 N N . ALA A 1 90 ? -7.468 -4.355 18.938 1.00 97.12 90 ALA A N 1
ATOM 672 C CA . ALA A 1 90 ? -8.650 -3.606 19.363 1.00 97.12 90 ALA A CA 1
ATOM 673 C C . ALA A 1 90 ? -9.492 -3.105 18.177 1.00 97.12 90 ALA A C 1
ATOM 675 O O . ALA A 1 90 ? -10.718 -3.110 18.247 1.00 97.12 90 ALA A O 1
ATOM 676 N N . VAL A 1 91 ? -8.852 -2.696 17.075 1.00 97.00 91 VAL A N 1
ATOM 677 C CA . VAL A 1 91 ? -9.566 -2.315 15.844 1.00 97.00 91 VAL A CA 1
ATOM 678 C C . VAL A 1 91 ? -10.200 -3.534 15.168 1.00 97.00 91 VAL A C 1
ATOM 680 O O . VAL A 1 91 ? -11.290 -3.419 14.614 1.00 97.00 91 VAL A O 1
ATOM 683 N N . HIS A 1 92 ? -9.561 -4.704 15.226 1.00 97.56 92 HIS A N 1
ATOM 684 C CA . HIS A 1 92 ? -10.111 -5.942 14.664 1.00 97.56 92 HIS A CA 1
ATOM 685 C C . HIS A 1 92 ? -11.432 -6.333 15.338 1.00 97.56 92 HIS A C 1
ATOM 687 O O . HIS A 1 92 ? -12.382 -6.719 14.662 1.00 97.56 92 HIS A O 1
ATOM 693 N N . GLU A 1 93 ? -11.552 -6.112 16.649 1.00 96.06 93 GLU A N 1
ATOM 694 C CA . GLU A 1 93 ? -12.799 -6.327 17.401 1.00 96.06 93 GLU A CA 1
ATOM 695 C C . GLU A 1 93 ? -13.976 -5.436 16.952 1.00 96.06 93 GLU A C 1
ATOM 697 O O . GLU A 1 93 ? -15.094 -5.617 17.437 1.00 96.06 93 GLU A O 1
ATOM 702 N N . LEU A 1 94 ? -13.755 -4.477 16.044 1.00 95.88 94 LEU A N 1
ATOM 703 C CA . LEU A 1 94 ? -14.820 -3.686 15.420 1.00 95.88 94 LEU A CA 1
ATOM 704 C C . LEU A 1 94 ? -15.487 -4.401 14.227 1.00 95.88 94 LEU A C 1
ATOM 706 O O . LEU A 1 94 ? -16.498 -3.915 13.732 1.00 95.88 94 LEU A O 1
ATOM 710 N N . GLY A 1 95 ? -14.957 -5.546 13.775 1.00 95.12 95 GLY A N 1
ATOM 711 C CA . GLY A 1 95 ? -15.660 -6.469 12.870 1.00 95.12 95 GLY A CA 1
ATOM 712 C C . GLY A 1 95 ? -15.029 -6.705 11.494 1.00 95.12 95 GLY A C 1
ATOM 713 O O . GLY A 1 95 ? -15.550 -7.522 10.742 1.00 95.12 95 GLY A O 1
ATOM 714 N N . SER A 1 96 ? -13.924 -6.036 11.149 1.00 96.75 96 SER A N 1
ATOM 715 C CA . SER A 1 96 ? -13.192 -6.329 9.903 1.00 96.75 96 SER A CA 1
ATOM 716 C C . SER A 1 96 ? -12.452 -7.661 10.015 1.00 96.75 96 SER A C 1
ATOM 718 O O . SER A 1 96 ? -11.805 -7.901 11.031 1.00 96.75 96 SER A O 1
ATOM 720 N N . LYS A 1 97 ? -12.464 -8.486 8.957 1.00 97.38 97 LYS A N 1
ATOM 721 C CA . LYS A 1 97 ? -11.793 -9.804 8.965 1.00 97.38 97 LYS A CA 1
ATOM 722 C C . LYS A 1 97 ? -10.279 -9.701 9.192 1.00 97.38 97 LYS A C 1
ATOM 724 O O . LYS A 1 97 ? -9.691 -10.526 9.880 1.00 97.38 97 LYS A O 1
ATOM 729 N N . TYR A 1 98 ? -9.654 -8.692 8.596 1.00 98.44 98 TYR A N 1
ATOM 730 C CA . TYR A 1 98 ? -8.257 -8.348 8.822 1.00 98.44 98 TYR A CA 1
ATOM 731 C C . TYR A 1 98 ? -8.114 -6.849 9.086 1.00 98.44 98 TYR A C 1
ATOM 733 O O . TYR A 1 98 ? -8.880 -6.025 8.575 1.00 98.44 98 TYR A O 1
ATOM 741 N N . VAL A 1 99 ? -7.084 -6.480 9.839 1.00 98.56 99 VAL A N 1
ATOM 742 C CA . VAL A 1 99 ? -6.654 -5.098 10.068 1.00 98.56 99 VAL A CA 1
ATOM 743 C C . VAL A 1 99 ? -5.183 -4.982 9.713 1.00 98.56 99 VAL A C 1
ATOM 745 O O . VAL A 1 99 ? -4.371 -5.748 10.219 1.00 98.56 99 VAL A O 1
ATOM 748 N N . LEU A 1 100 ? -4.827 -3.995 8.894 1.00 98.56 100 LEU A N 1
ATOM 749 C CA . LEU A 1 100 ? -3.446 -3.568 8.688 1.00 98.56 100 LEU A CA 1
ATOM 750 C C . LEU A 1 100 ? -3.250 -2.188 9.317 1.00 98.56 100 LEU A C 1
ATOM 752 O O . LEU A 1 100 ? -3.516 -1.162 8.686 1.00 98.56 100 LEU A O 1
ATOM 756 N N . LEU A 1 101 ? -2.778 -2.158 10.561 1.00 97.56 101 LEU A N 1
ATOM 757 C CA . LEU A 1 101 ? -2.476 -0.913 11.258 1.00 97.56 101 LEU A CA 1
ATOM 758 C C . LEU A 1 101 ? -1.158 -0.327 10.733 1.00 97.56 101 LEU A C 1
ATOM 760 O O . LEU A 1 101 ? -0.090 -0.921 10.901 1.00 97.56 101 LEU A O 1
ATOM 764 N N . LYS A 1 102 ? -1.235 0.856 10.115 1.00 94.94 102 LYS A N 1
ATOM 765 C CA . LYS A 1 102 ? -0.090 1.553 9.509 1.00 94.94 102 LYS A CA 1
ATOM 766 C C . LYS A 1 102 ? 0.659 2.375 10.566 1.00 94.94 102 LYS A C 1
ATOM 768 O O . LYS A 1 102 ? 0.123 3.368 11.070 1.00 94.94 102 LYS A O 1
ATOM 773 N N . GLY A 1 103 ? 1.909 2.014 10.858 1.00 86.62 103 GLY A N 1
ATOM 774 C CA . GLY A 1 103 ? 2.712 2.650 11.911 1.00 86.62 103 GLY A CA 1
ATOM 775 C C . GLY A 1 103 ? 3.501 3.890 11.491 1.00 86.62 103 GLY A C 1
ATOM 776 O O . GLY A 1 103 ? 4.099 4.529 12.347 1.00 86.62 103 GLY A O 1
ATOM 777 N N . GLY A 1 104 ? 3.485 4.284 10.211 1.00 81.25 104 GLY A N 1
ATOM 778 C CA . GLY A 1 104 ? 4.341 5.357 9.666 1.00 81.25 104 GLY A CA 1
ATOM 779 C C . GLY A 1 104 ? 4.284 6.731 10.361 1.00 81.25 104 GLY A C 1
ATOM 780 O O . GLY A 1 104 ? 5.164 7.550 10.132 1.00 81.25 104 GLY A O 1
ATOM 781 N N . HIS A 1 105 ? 3.295 6.989 11.225 1.00 79.69 105 HIS A N 1
ATOM 782 C CA . HIS A 1 105 ? 3.202 8.218 12.028 1.00 79.69 105 HIS A CA 1
ATOM 783 C C . HIS A 1 105 ? 4.027 8.174 13.327 1.00 79.69 105 HIS A C 1
ATOM 785 O O . HIS A 1 105 ? 4.316 9.225 13.892 1.00 79.69 105 HIS A O 1
ATOM 791 N N . LEU A 1 106 ? 4.383 6.979 13.809 1.00 85.25 106 LEU A N 1
ATOM 792 C CA . LEU A 1 106 ? 5.213 6.747 14.994 1.00 85.25 106 LEU A CA 1
ATOM 793 C C . LEU A 1 106 ? 6.382 5.824 14.614 1.00 85.25 106 LEU A C 1
ATOM 795 O O . LEU A 1 106 ? 6.362 4.636 14.944 1.00 85.25 106 LEU A O 1
ATOM 799 N N . PRO A 1 107 ? 7.378 6.342 13.876 1.00 87.06 107 PRO A N 1
ATOM 800 C CA . PRO A 1 107 ? 8.578 5.582 13.561 1.00 87.06 107 PRO A CA 1
ATOM 801 C C . PRO A 1 107 ? 9.296 5.126 14.836 1.00 87.06 107 PRO A C 1
ATOM 803 O O . PRO A 1 107 ? 9.273 5.793 15.875 1.00 87.06 107 PRO A O 1
ATOM 806 N N . LEU A 1 108 ? 9.917 3.957 14.733 1.00 90.69 108 LEU A N 1
ATOM 807 C CA . LEU A 1 108 ? 10.572 3.259 15.826 1.00 90.69 108 LEU A CA 1
ATOM 808 C C . LEU A 1 108 ? 12.095 3.341 15.677 1.00 90.69 108 LEU A C 1
ATOM 810 O O . LEU A 1 108 ? 12.614 3.502 14.569 1.00 90.69 108 LEU A O 1
ATOM 814 N N . ASN A 1 109 ? 12.806 3.188 16.790 1.00 90.88 109 ASN A N 1
ATOM 815 C CA . ASN A 1 109 ? 14.246 2.936 16.788 1.00 90.88 109 ASN A CA 1
ATOM 816 C C . ASN A 1 109 ? 14.562 1.440 16.582 1.00 90.88 109 ASN A C 1
ATOM 818 O O . ASN A 1 109 ? 13.659 0.608 16.463 1.00 90.88 109 ASN A O 1
ATOM 822 N N . ALA A 1 110 ? 15.850 1.083 16.589 1.00 88.06 110 ALA A N 1
ATOM 823 C CA . ALA A 1 110 ? 16.312 -0.302 16.455 1.00 88.06 110 ALA A CA 1
ATOM 824 C C . ALA A 1 110 ? 15.769 -1.239 17.555 1.00 88.06 110 ALA A C 1
ATOM 826 O O . ALA A 1 110 ? 15.559 -2.424 17.307 1.00 88.06 110 ALA A O 1
ATOM 827 N N . ASP A 1 111 ? 15.464 -0.698 18.739 1.00 89.06 111 ASP A N 1
ATOM 828 C CA . ASP A 1 111 ? 14.855 -1.429 19.857 1.00 89.06 111 ASP A CA 1
ATOM 829 C C . ASP A 1 111 ? 13.320 -1.516 19.764 1.00 89.06 111 ASP A C 1
ATOM 831 O O . ASP A 1 111 ? 12.664 -1.934 20.721 1.00 89.06 111 ASP A O 1
ATOM 835 N N . ARG A 1 112 ? 12.727 -1.114 18.629 1.00 91.00 112 ARG A N 1
ATOM 836 C CA . ARG A 1 112 ? 11.276 -1.122 18.361 1.00 91.00 112 ARG A CA 1
ATOM 837 C C . ARG A 1 112 ? 10.456 -0.245 19.313 1.00 91.00 112 ARG A C 1
ATOM 839 O O . ARG A 1 112 ? 9.281 -0.525 19.564 1.00 91.00 112 ARG A O 1
ATOM 846 N N . LYS A 1 113 ? 11.055 0.832 19.822 1.00 90.56 113 LYS A N 1
ATOM 847 C CA . LYS A 1 113 ? 10.399 1.838 20.668 1.00 90.56 113 LYS A CA 1
ATOM 848 C C . LYS A 1 113 ? 10.111 3.105 19.881 1.00 90.56 113 LYS A C 1
ATOM 850 O O . LYS A 1 113 ? 10.900 3.498 19.024 1.00 90.56 113 LYS A O 1
ATOM 855 N N . VAL A 1 114 ? 8.991 3.750 20.194 1.00 87.19 114 VAL A N 1
ATOM 856 C CA . VAL A 1 114 ? 8.610 5.038 19.608 1.00 87.19 114 VAL A CA 1
ATOM 857 C C . VAL A 1 114 ? 9.593 6.105 20.073 1.00 87.19 114 VAL A C 1
ATOM 859 O O . VAL A 1 114 ? 9.853 6.246 21.269 1.00 87.19 114 VAL A O 1
ATOM 862 N N . VAL A 1 115 ? 10.116 6.878 19.126 1.00 85.44 115 VAL A N 1
ATOM 863 C CA . VAL A 1 115 ? 11.084 7.945 19.391 1.00 85.44 115 VAL A CA 1
ATOM 864 C C . VAL A 1 115 ? 10.591 9.286 18.859 1.00 85.44 115 VAL A C 1
ATOM 866 O O . VAL A 1 115 ? 9.948 9.366 17.814 1.00 85.44 115 VAL A O 1
ATOM 869 N N . GLY A 1 116 ? 10.887 10.355 19.602 1.00 75.38 116 GLY A N 1
ATOM 870 C CA . GLY A 1 116 ? 10.527 11.725 19.221 1.00 75.38 116 GLY A CA 1
ATOM 871 C C . GLY A 1 116 ? 11.598 12.453 18.402 1.00 75.38 116 GLY A C 1
ATOM 872 O O . GLY A 1 116 ? 11.268 13.385 17.677 1.00 75.38 116 GLY A O 1
ATOM 873 N N . SER A 1 117 ? 12.866 12.036 18.508 1.00 81.19 117 SER A N 1
ATOM 874 C CA . SER A 1 117 ? 13.981 12.654 17.777 1.00 81.19 117 SER A CA 1
ATOM 875 C C . SER A 1 117 ? 14.118 12.061 16.377 1.00 81.19 117 SER A C 1
ATOM 877 O O . SER A 1 117 ? 14.071 10.840 16.231 1.00 81.19 117 SER A O 1
ATOM 879 N N . GLU A 1 118 ? 14.320 12.908 15.364 1.00 78.50 118 GLU A N 1
ATOM 880 C CA . GLU A 1 118 ? 14.445 12.485 13.962 1.00 78.50 118 GLU A CA 1
ATOM 881 C C . GLU A 1 118 ? 15.627 11.528 13.749 1.00 78.50 118 GLU A C 1
ATOM 883 O O . GLU A 1 118 ? 15.481 10.536 13.042 1.00 78.50 118 GLU A O 1
ATOM 888 N N . ASP A 1 119 ? 16.747 11.759 14.439 1.00 81.50 119 ASP A N 1
ATOM 889 C CA . ASP A 1 119 ? 17.990 10.983 14.290 1.00 81.50 119 ASP A CA 1
ATOM 890 C C . ASP A 1 119 ? 17.892 9.547 14.826 1.00 81.50 119 ASP A C 1
ATOM 892 O O . ASP A 1 119 ? 18.759 8.715 14.570 1.00 81.50 119 ASP A O 1
ATOM 896 N N . GLN A 1 120 ? 16.857 9.249 15.614 1.00 84.00 120 GLN A N 1
ATOM 897 C CA . GLN A 1 120 ? 16.647 7.923 16.200 1.00 84.00 120 GLN A CA 1
ATOM 898 C C . GLN A 1 120 ? 15.635 7.088 15.411 1.00 84.00 120 GLN A C 1
ATOM 900 O O . GLN A 1 120 ? 15.428 5.916 15.733 1.00 84.00 120 GLN A O 1
ATOM 905 N N . LYS A 1 121 ? 14.976 7.683 14.410 1.00 87.62 121 LYS A N 1
ATOM 906 C CA . LYS A 1 121 ? 13.983 7.005 13.578 1.00 87.62 121 LYS A CA 1
ATOM 907 C C . LYS A 1 121 ? 14.701 6.088 12.602 1.00 87.62 121 LYS A C 1
ATOM 909 O O . LYS A 1 121 ? 15.404 6.555 11.716 1.00 87.62 121 LYS A O 1
ATOM 914 N N . SER A 1 122 ? 14.500 4.787 12.752 1.00 89.56 122 SER A N 1
ATOM 915 C CA . SER A 1 122 ? 15.139 3.786 11.895 1.00 89.56 122 SER A CA 1
ATOM 916 C C . SER A 1 122 ? 14.137 2.880 11.194 1.00 89.56 122 SER A C 1
ATOM 918 O O . SER A 1 122 ? 14.415 2.392 10.103 1.00 89.56 122 SER A O 1
ATOM 920 N N . LEU A 1 123 ? 12.974 2.638 11.803 1.00 93.06 123 LEU A N 1
ATOM 921 C CA . LEU A 1 123 ? 12.025 1.626 11.349 1.00 93.06 123 LEU A CA 1
ATOM 922 C C . LEU A 1 123 ? 10.597 2.168 11.274 1.00 93.06 123 LEU A C 1
ATOM 924 O O . LEU A 1 123 ? 10.158 2.964 12.104 1.00 93.06 123 LEU A O 1
ATOM 928 N N . VAL A 1 124 ? 9.838 1.658 10.312 1.00 93.31 124 VAL A N 1
ATOM 929 C CA . VAL A 1 124 ? 8.377 1.753 10.260 1.00 93.31 124 VAL A CA 1
ATOM 930 C C . VAL A 1 124 ? 7.814 0.345 10.371 1.00 93.31 124 VAL A C 1
ATOM 932 O O . VAL A 1 124 ? 8.194 -0.531 9.603 1.00 93.31 124 VAL A O 1
ATOM 935 N N . ALA A 1 125 ? 6.890 0.127 11.305 1.00 94.94 125 ALA A N 1
ATOM 936 C CA . ALA A 1 125 ? 6.220 -1.157 11.470 1.00 94.94 125 ALA A CA 1
ATOM 937 C C . ALA A 1 125 ? 4.745 -1.052 11.070 1.00 94.94 125 ALA A C 1
ATOM 939 O O . ALA A 1 125 ? 4.018 -0.204 11.584 1.00 94.94 125 ALA A O 1
ATOM 940 N N . ASN A 1 126 ? 4.288 -1.934 10.184 1.00 97.00 126 ASN A N 1
ATOM 941 C CA . ASN A 1 126 ? 2.865 -2.134 9.916 1.00 97.00 126 ASN A CA 1
ATOM 942 C C . ASN A 1 126 ? 2.436 -3.479 10.503 1.00 97.00 126 ASN A C 1
ATOM 944 O O . ASN A 1 126 ? 3.113 -4.483 10.289 1.00 97.00 126 ASN A O 1
ATOM 948 N N . VAL A 1 127 ? 1.326 -3.510 11.236 1.00 98.12 127 VAL A N 1
ATOM 949 C CA . VAL A 1 127 ? 0.850 -4.729 11.907 1.00 98.12 127 VAL A CA 1
ATOM 950 C C . VAL A 1 127 ? -0.382 -5.256 11.190 1.00 98.12 127 VAL A C 1
ATOM 952 O O . VAL A 1 127 ? -1.401 -4.570 11.148 1.00 98.12 127 VAL A O 1
ATOM 955 N N . LEU A 1 128 ? -0.285 -6.466 10.644 1.00 98.56 128 LEU A N 1
ATOM 956 C CA . LEU A 1 128 ? -1.410 -7.215 10.098 1.00 98.56 128 LEU A CA 1
ATOM 957 C C . LEU A 1 128 ? -1.948 -8.165 11.161 1.00 98.56 128 LEU A C 1
ATOM 959 O O . LEU A 1 128 ? -1.214 -9.013 11.666 1.00 98.56 128 LEU A O 1
ATOM 963 N N . TYR A 1 129 ? -3.234 -8.043 11.456 1.00 98.56 129 TYR A N 1
ATOM 964 C CA . TYR A 1 129 ? -3.910 -8.851 12.456 1.00 98.56 129 TYR A CA 1
ATOM 965 C C . TYR A 1 129 ? -5.250 -9.377 11.932 1.00 98.56 129 TYR A C 1
ATOM 967 O O . TYR A 1 129 ? -6.010 -8.636 11.307 1.00 98.56 129 TYR A O 1
ATOM 975 N N . GLY A 1 130 ? -5.530 -10.643 12.212 1.00 97.38 130 GLY A N 1
ATOM 976 C CA . GLY A 1 130 ? -6.797 -11.346 12.029 1.00 97.38 130 GLY A CA 1
ATOM 977 C C . GLY A 1 130 ? -6.785 -12.637 12.850 1.00 97.38 130 GLY A C 1
ATOM 978 O O . GLY A 1 130 ? -5.762 -12.980 13.447 1.00 97.38 130 GLY A O 1
ATOM 979 N N . ASP A 1 131 ? -7.895 -13.369 12.878 1.00 94.00 131 ASP A N 1
ATOM 980 C CA . ASP A 1 131 ? -8.010 -14.590 13.695 1.00 94.00 131 ASP A CA 1
ATOM 981 C C . ASP A 1 131 ? -6.954 -15.662 13.357 1.00 94.00 131 ASP A C 1
ATOM 983 O O . ASP A 1 131 ? -6.512 -16.404 14.234 1.00 94.00 131 ASP A O 1
ATOM 987 N N . ASP A 1 132 ? -6.522 -15.732 12.095 1.00 95.31 132 ASP A N 1
ATOM 988 C CA . ASP A 1 132 ? -5.558 -16.705 11.570 1.00 95.31 132 ASP A CA 1
ATOM 989 C C . ASP A 1 132 ? -4.176 -16.112 11.234 1.00 95.31 132 ASP A C 1
ATOM 991 O O . ASP A 1 132 ? -3.268 -16.851 10.850 1.00 95.31 132 ASP A O 1
ATOM 995 N N . VAL A 1 133 ? -3.983 -14.794 11.379 1.00 95.75 133 VAL A N 1
ATOM 996 C CA . VAL A 1 133 ? -2.744 -14.098 10.988 1.00 95.75 133 VAL A CA 1
ATOM 997 C C . VAL A 1 133 ? -2.366 -13.023 12.005 1.00 95.75 133 VAL A C 1
ATOM 999 O O . VAL A 1 133 ? -3.164 -12.161 12.351 1.00 95.75 133 VAL A O 1
ATOM 1002 N N . ASN A 1 134 ? -1.100 -13.009 12.420 1.00 96.50 134 ASN A N 1
ATOM 1003 C CA . ASN A 1 134 ? -0.520 -11.945 13.240 1.00 96.50 134 ASN A CA 1
ATOM 1004 C C . ASN A 1 134 ? 0.923 -11.690 12.787 1.00 96.50 134 ASN A C 1
ATOM 1006 O O . ASN A 1 134 ? 1.863 -12.308 13.289 1.00 96.50 134 ASN A O 1
ATOM 1010 N N . GLU A 1 135 ? 1.090 -10.816 11.796 1.00 97.69 135 GLU A N 1
ATOM 1011 C CA . GLU A 1 135 ? 2.383 -10.511 11.177 1.00 97.69 135 GLU A CA 1
ATOM 1012 C C . GLU A 1 135 ? 2.751 -9.033 11.336 1.00 97.69 135 GLU A C 1
ATOM 1014 O O . GLU A 1 135 ? 1.903 -8.141 11.322 1.00 97.69 135 GLU A O 1
ATOM 1019 N N . VAL A 1 136 ? 4.053 -8.771 11.454 1.00 97.38 136 VAL A N 1
ATOM 1020 C CA . VAL A 1 136 ? 4.615 -7.419 11.481 1.00 97.38 136 VAL A CA 1
ATOM 1021 C C . VAL A 1 136 ? 5.496 -7.235 10.254 1.00 97.38 136 VAL A C 1
ATOM 1023 O O . VAL A 1 136 ? 6.395 -8.035 10.000 1.00 97.38 136 VAL A O 1
ATOM 1026 N N . PHE A 1 137 ? 5.255 -6.155 9.520 1.00 96.75 137 PHE A N 1
ATOM 1027 C CA . PHE A 1 137 ? 6.044 -5.740 8.369 1.00 96.75 137 PHE A CA 1
ATOM 1028 C C . PHE A 1 137 ? 6.913 -4.552 8.774 1.00 96.75 137 PHE A C 1
ATOM 1030 O O . PHE A 1 137 ? 6.428 -3.421 8.844 1.00 96.75 137 PHE A O 1
ATOM 1037 N N . GLU A 1 138 ? 8.178 -4.832 9.078 1.00 95.25 138 GLU A N 1
ATOM 1038 C CA . GLU A 1 138 ? 9.192 -3.825 9.398 1.00 95.25 138 GLU A CA 1
ATOM 1039 C C . GLU A 1 138 ? 9.866 -3.351 8.104 1.00 95.25 138 GLU A C 1
ATOM 1041 O O . GLU A 1 138 ? 10.305 -4.162 7.288 1.00 95.25 138 GLU A O 1
ATOM 1046 N N . LEU A 1 139 ? 9.908 -2.036 7.911 1.00 93.12 139 LEU A N 1
ATOM 1047 C CA . LEU A 1 139 ? 10.502 -1.349 6.765 1.00 93.12 139 LEU A CA 1
ATOM 1048 C C . LEU A 1 139 ? 11.508 -0.315 7.271 1.00 93.12 139 LEU A C 1
ATOM 1050 O O . LEU A 1 139 ? 11.350 0.211 8.377 1.00 93.12 139 LEU A O 1
ATOM 1054 N N . GLU A 1 140 ? 12.504 0.016 6.455 1.00 92.06 140 GLU A N 1
ATOM 1055 C CA . GLU A 1 140 ? 13.419 1.117 6.758 1.00 92.06 140 GLU A CA 1
ATOM 1056 C C . GLU A 1 140 ? 12.652 2.449 6.767 1.00 92.06 140 GLU A C 1
ATOM 1058 O O . GLU A 1 140 ? 11.822 2.724 5.890 1.00 92.06 140 GLU A O 1
ATOM 1063 N N . TYR A 1 141 ? 12.907 3.292 7.768 1.00 91.75 141 TYR A N 1
ATOM 1064 C CA . TYR A 1 141 ? 12.357 4.643 7.776 1.00 91.75 141 TYR A CA 1
ATOM 1065 C C . TYR A 1 141 ? 13.030 5.483 6.689 1.00 91.75 141 TYR A C 1
ATOM 1067 O O . TYR A 1 141 ? 14.233 5.726 6.714 1.00 91.75 141 TYR A O 1
ATOM 1075 N N . GLN A 1 142 ? 12.236 5.955 5.731 1.00 89.69 142 GLN A N 1
ATOM 1076 C CA . GLN A 1 142 ? 12.735 6.778 4.636 1.00 89.69 142 GLN A CA 1
ATOM 1077 C C . GLN A 1 142 ? 12.571 8.263 4.955 1.00 89.69 142 GLN A C 1
ATOM 1079 O O . GLN A 1 142 ? 11.449 8.763 5.062 1.00 89.69 142 GLN A O 1
ATOM 1084 N N . HIS A 1 143 ? 13.688 8.991 5.015 1.00 87.75 143 HIS A N 1
ATOM 1085 C CA . HIS A 1 143 ? 13.693 10.451 5.126 1.00 87.75 143 HIS A CA 1
ATOM 1086 C C . HIS A 1 143 ? 13.254 11.094 3.801 1.00 87.75 143 HIS A C 1
ATOM 1088 O O . HIS A 1 143 ? 14.070 11.520 2.985 1.00 87.75 143 HIS A O 1
ATOM 1094 N N . SER A 1 144 ? 11.942 11.151 3.570 1.00 86.38 144 SER A N 1
ATOM 1095 C CA . SER A 1 144 ? 11.345 11.729 2.366 1.00 86.38 144 SER A CA 1
ATOM 1096 C C . SER A 1 144 ? 10.137 12.598 2.700 1.00 86.38 144 SER A C 1
ATOM 1098 O O . SER A 1 144 ? 9.333 12.283 3.575 1.00 86.38 144 SER A O 1
ATOM 1100 N N . ARG A 1 145 ? 9.980 13.697 1.955 1.00 85.69 145 ARG A N 1
ATOM 1101 C CA . ARG A 1 145 ? 8.777 14.549 1.992 1.00 85.69 145 ARG A CA 1
ATOM 1102 C C . ARG A 1 145 ? 7.692 14.059 1.027 1.00 85.69 145 ARG A C 1
ATOM 1104 O O . ARG A 1 145 ? 6.588 14.602 1.019 1.00 85.69 145 ARG A O 1
ATOM 1111 N N . ASN A 1 146 ? 8.003 13.043 0.221 1.00 88.12 146 ASN A N 1
ATOM 1112 C CA . ASN A 1 146 ? 7.151 12.541 -0.848 1.00 88.12 146 ASN A CA 1
ATOM 1113 C C . ASN A 1 146 ? 6.334 11.331 -0.382 1.00 88.12 146 ASN A C 1
ATOM 1115 O O . ASN A 1 146 ? 6.458 10.222 -0.897 1.00 88.12 146 ASN A O 1
ATOM 1119 N N . THR A 1 147 ? 5.529 11.540 0.656 1.00 85.31 147 THR A N 1
ATOM 1120 C CA . THR A 1 147 ? 4.714 10.494 1.294 1.00 85.31 147 THR A CA 1
ATOM 1121 C C . THR A 1 147 ? 3.218 10.678 1.036 1.00 85.31 147 THR A C 1
ATOM 1123 O O . THR A 1 147 ? 2.387 9.939 1.581 1.00 85.31 147 THR A O 1
ATOM 1126 N N . HIS A 1 148 ? 2.848 11.640 0.184 1.00 86.75 148 HIS A N 1
ATOM 1127 C CA . HIS A 1 148 ? 1.457 11.892 -0.164 1.00 86.75 148 HIS A CA 1
ATOM 1128 C C . HIS A 1 148 ? 0.883 10.724 -0.973 1.00 86.75 148 HIS A C 1
ATOM 1130 O O . HIS A 1 148 ? 1.468 10.302 -1.966 1.00 86.75 148 HIS A O 1
ATOM 1136 N N . GLY A 1 149 ? -0.271 10.200 -0.555 1.00 87.62 149 GLY A N 1
ATOM 1137 C CA . GLY A 1 149 ? -0.933 9.082 -1.236 1.00 87.62 149 GLY A CA 1
ATOM 1138 C C . GLY A 1 149 ? -0.378 7.691 -0.901 1.00 87.62 149 GLY A C 1
ATOM 1139 O O . GLY A 1 149 ? -0.796 6.714 -1.522 1.00 87.62 149 GLY A O 1
ATOM 1140 N N . THR A 1 150 ? 0.516 7.566 0.086 1.00 91.88 150 THR A N 1
ATOM 1141 C CA . THR A 1 150 ? 1.048 6.265 0.543 1.00 91.88 150 THR A CA 1
ATOM 1142 C C . THR A 1 150 ? -0.051 5.318 1.029 1.00 91.88 150 THR A C 1
ATOM 1144 O O . THR A 1 150 ? -0.047 4.153 0.644 1.00 91.88 150 THR A O 1
ATOM 1147 N N . GLY A 1 151 ? -1.031 5.816 1.793 1.00 92.06 151 GLY A N 1
ATOM 1148 C CA . GLY A 1 151 ? -2.190 5.036 2.258 1.00 92.06 151 GLY A CA 1
ATOM 1149 C C . GLY A 1 151 ? -3.036 4.478 1.110 1.00 92.06 151 GLY A C 1
ATOM 1150 O O . GLY A 1 151 ? -3.160 3.261 0.979 1.00 92.06 151 GLY A O 1
ATOM 1151 N N . CYS A 1 152 ? -3.513 5.357 0.221 1.00 93.44 152 CYS A N 1
ATOM 1152 C CA . CYS A 1 152 ? -4.310 4.963 -0.943 1.00 93.44 152 CYS A CA 1
ATOM 1153 C C . CYS A 1 152 ? -3.560 3.970 -1.841 1.00 93.44 152 CYS A C 1
ATOM 1155 O O . CYS A 1 152 ? -4.142 2.998 -2.322 1.00 93.44 152 CYS A O 1
ATOM 1157 N N . THR A 1 153 ? -2.262 4.204 -2.054 1.00 95.94 153 THR A N 1
ATOM 1158 C CA . THR A 1 153 ? -1.415 3.313 -2.855 1.00 95.94 153 THR A CA 1
ATOM 1159 C C . THR A 1 153 ? -1.285 1.947 -2.200 1.00 95.94 153 THR A C 1
ATOM 1161 O O . THR A 1 153 ? -1.450 0.941 -2.881 1.00 95.94 153 THR A O 1
ATOM 1164 N N . LEU A 1 154 ? -1.027 1.899 -0.890 1.00 96.94 154 LEU A N 1
ATOM 1165 C CA . LEU A 1 154 ? -0.899 0.649 -0.148 1.00 96.94 154 LEU A CA 1
ATOM 1166 C C . LEU A 1 154 ? -2.183 -0.180 -0.257 1.00 96.94 154 LEU A C 1
ATOM 1168 O O . LEU A 1 154 ? -2.127 -1.338 -0.660 1.00 96.94 154 LEU A O 1
ATOM 1172 N N . ALA A 1 155 ? -3.339 0.423 0.032 1.00 97.31 155 ALA A N 1
ATOM 1173 C CA . ALA A 1 155 ? -4.631 -0.253 -0.053 1.00 97.31 155 ALA A CA 1
ATOM 1174 C C . ALA A 1 155 ? -4.935 -0.749 -1.477 1.00 97.31 155 ALA A C 1
ATOM 1176 O O . ALA A 1 155 ? -5.371 -1.887 -1.655 1.00 97.31 155 ALA A O 1
ATOM 1177 N N . SER A 1 156 ? -4.635 0.066 -2.494 1.00 97.50 156 SER A N 1
ATOM 1178 C CA . SER A 1 156 ? -4.834 -0.302 -3.903 1.00 97.50 156 SER A CA 1
ATOM 1179 C C . SER A 1 156 ? -3.918 -1.452 -4.330 1.00 97.50 156 SER A C 1
ATOM 1181 O O . SER A 1 156 ? -4.373 -2.402 -4.959 1.00 97.50 156 SER A O 1
ATOM 1183 N N . ALA A 1 157 ? -2.639 -1.413 -3.946 1.00 97.69 157 ALA A N 1
ATOM 1184 C CA . ALA A 1 157 ? -1.687 -2.478 -4.243 1.00 97.69 157 ALA A CA 1
ATOM 1185 C C . ALA A 1 157 ? -2.090 -3.800 -3.567 1.00 97.69 157 ALA A C 1
ATOM 1187 O O . ALA A 1 157 ? -2.028 -4.854 -4.201 1.00 97.69 157 ALA A O 1
ATOM 1188 N N . ILE A 1 158 ? -2.574 -3.754 -2.319 1.00 98.38 158 ILE A N 1
ATOM 1189 C CA . ILE A 1 158 ? -3.108 -4.940 -1.633 1.00 98.38 158 ILE A CA 1
ATOM 1190 C C . ILE A 1 158 ? -4.318 -5.495 -2.386 1.00 98.38 158 ILE A C 1
ATOM 1192 O O . ILE A 1 158 ? -4.364 -6.697 -2.647 1.00 98.38 158 ILE A O 1
ATOM 1196 N N . ALA A 1 159 ? -5.267 -4.637 -2.772 1.00 98.00 159 ALA A N 1
ATOM 1197 C CA . ALA A 1 159 ? -6.445 -5.049 -3.529 1.00 98.00 159 ALA A CA 1
ATOM 1198 C C . ALA A 1 159 ? -6.063 -5.744 -4.848 1.00 98.00 159 ALA A C 1
ATOM 1200 O O . ALA A 1 159 ? -6.586 -6.819 -5.136 1.00 98.00 159 ALA A O 1
ATOM 1201 N N . CYS A 1 160 ? -5.094 -5.204 -5.597 1.00 97.50 160 CYS A N 1
ATOM 1202 C CA . CYS A 1 160 ? -4.581 -5.827 -6.822 1.00 97.50 160 CYS A CA 1
ATOM 1203 C C . CYS A 1 160 ? -3.948 -7.206 -6.566 1.00 97.50 160 CYS A C 1
ATOM 1205 O O . CYS A 1 160 ? -4.211 -8.155 -7.303 1.00 97.50 160 CYS A O 1
ATOM 1207 N N . HIS A 1 161 ? -3.136 -7.353 -5.515 1.00 97.88 161 HIS A N 1
ATOM 1208 C CA . HIS A 1 161 ? -2.530 -8.646 -5.180 1.00 97.88 161 HIS A CA 1
ATOM 1209 C C . HIS A 1 161 ? -3.566 -9.688 -4.737 1.00 97.88 161 HIS A C 1
ATOM 1211 O O . HIS A 1 161 ? -3.490 -10.843 -5.162 1.00 97.88 161 HIS A O 1
ATOM 1217 N N . LEU A 1 162 ? -4.543 -9.290 -3.919 1.00 97.81 162 LEU A N 1
ATOM 1218 C CA . LEU A 1 162 ? -5.640 -10.164 -3.496 1.00 97.81 162 LEU A CA 1
ATOM 1219 C C . LEU A 1 162 ? -6.514 -10.584 -4.687 1.00 97.81 162 LEU A C 1
ATOM 1221 O O . LEU A 1 162 ? -6.884 -11.752 -4.784 1.00 97.81 162 LEU A O 1
ATOM 1225 N N . ALA A 1 163 ? -6.788 -9.670 -5.624 1.00 96.38 163 ALA A N 1
ATOM 1226 C CA . ALA A 1 163 ? -7.518 -9.974 -6.856 1.00 96.38 163 ALA A CA 1
ATOM 1227 C C . ALA A 1 163 ? -6.786 -11.005 -7.736 1.00 96.38 163 ALA A C 1
ATOM 1229 O O . ALA A 1 163 ? -7.430 -11.834 -8.372 1.00 96.38 163 ALA A O 1
ATOM 1230 N N . ASN A 1 164 ? -5.449 -11.024 -7.698 1.00 95.88 164 ASN A N 1
ATOM 1231 C CA . ASN A 1 164 ? -4.616 -12.039 -8.354 1.00 95.88 164 ASN A CA 1
ATOM 1232 C C . ASN A 1 164 ? -4.519 -13.367 -7.569 1.00 95.88 164 ASN A C 1
ATOM 1234 O O . ASN A 1 164 ? -3.686 -14.213 -7.892 1.00 95.88 164 ASN A O 1
ATOM 1238 N N . GLY A 1 165 ? -5.318 -13.558 -6.515 1.00 95.50 165 GLY A N 1
ATOM 1239 C CA . GLY A 1 165 ? -5.356 -14.795 -5.727 1.00 95.50 165 GLY A CA 1
ATOM 1240 C C . GLY A 1 165 ? -4.192 -14.968 -4.748 1.00 95.50 165 GLY A C 1
ATOM 1241 O O . GLY A 1 165 ? -3.996 -16.055 -4.208 1.00 95.50 165 GLY A O 1
ATOM 1242 N N . THR A 1 166 ? -3.407 -13.917 -4.499 1.00 95.81 166 THR A N 1
ATOM 1243 C CA . THR A 1 166 ? -2.335 -13.958 -3.495 1.00 95.81 166 THR A CA 1
ATOM 1244 C C . THR A 1 166 ? -2.930 -13.936 -2.082 1.00 95.81 166 THR A C 1
ATOM 1246 O O . THR A 1 166 ? -3.873 -13.198 -1.816 1.00 95.81 166 THR A O 1
ATOM 1249 N N . GLY A 1 167 ? -2.373 -14.719 -1.152 1.00 96.88 167 GLY A N 1
ATOM 1250 C CA . GLY A 1 167 ? -2.795 -14.701 0.256 1.00 96.88 167 GLY A CA 1
ATOM 1251 C C . GLY A 1 167 ? -2.507 -13.362 0.953 1.00 96.88 167 GLY A C 1
ATOM 1252 O O . GLY A 1 167 ? -1.571 -12.655 0.578 1.00 96.88 167 GLY A O 1
ATOM 1253 N N . VAL A 1 168 ? -3.279 -13.025 1.993 1.00 97.75 168 VAL A N 1
ATOM 1254 C CA . VAL A 1 168 ? -3.285 -11.684 2.619 1.00 97.75 168 VAL A CA 1
ATOM 1255 C C . VAL A 1 168 ? -1.910 -11.211 3.097 1.00 97.75 168 VAL A C 1
ATOM 1257 O O . VAL A 1 168 ? -1.503 -10.104 2.752 1.00 97.75 168 VAL A O 1
ATOM 1260 N N . ALA A 1 169 ? -1.141 -12.051 3.794 1.00 97.75 169 ALA A N 1
ATOM 1261 C CA . ALA A 1 169 ? 0.193 -11.684 4.272 1.00 97.75 169 ALA A CA 1
ATOM 1262 C C . ALA A 1 169 ? 1.162 -11.375 3.118 1.00 97.75 169 ALA A C 1
ATOM 1264 O O . ALA A 1 169 ? 1.888 -10.381 3.148 1.00 97.75 169 ALA A O 1
ATOM 1265 N N . ASN A 1 170 ? 1.129 -12.182 2.053 1.00 98.06 170 ASN A N 1
ATOM 1266 C CA . ASN A 1 170 ? 1.953 -11.959 0.865 1.00 98.06 170 ASN A CA 1
ATOM 1267 C C . ASN A 1 170 ? 1.494 -10.724 0.075 1.00 98.06 170 ASN A C 1
ATOM 1269 O O . AS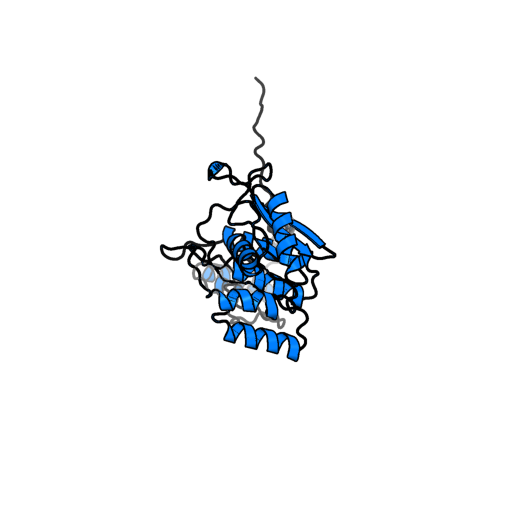N A 1 170 ? 2.337 -9.983 -0.426 1.00 98.06 170 ASN A O 1
ATOM 1273 N N . ALA A 1 171 ? 0.185 -10.469 -0.006 1.00 98.25 171 ALA A N 1
ATOM 1274 C CA . ALA A 1 171 ? -0.365 -9.276 -0.644 1.00 98.25 171 ALA A CA 1
ATOM 1275 C C . ALA A 1 171 ? 0.087 -7.998 0.080 1.00 98.25 171 ALA A C 1
ATOM 1277 O O . ALA A 1 171 ? 0.568 -7.065 -0.562 1.00 98.25 171 ALA A O 1
ATOM 1278 N N . VAL A 1 172 ? 0.020 -7.989 1.416 1.00 98.25 172 VAL A N 1
ATOM 1279 C CA . VAL A 1 172 ? 0.524 -6.888 2.249 1.00 98.25 172 VAL A CA 1
ATOM 1280 C C . VAL A 1 172 ? 2.032 -6.721 2.089 1.00 98.25 172 VAL A C 1
ATOM 1282 O O . VAL A 1 172 ? 2.488 -5.607 1.844 1.00 98.25 172 VAL A O 1
ATOM 1285 N N . ARG A 1 173 ? 2.813 -7.810 2.139 1.00 97.88 173 ARG A N 1
ATOM 1286 C CA . ARG A 1 173 ? 4.274 -7.759 1.958 1.00 97.88 173 ARG A CA 1
ATOM 1287 C C . ARG A 1 173 ? 4.665 -7.111 0.632 1.00 97.88 173 ARG A C 1
ATOM 1289 O O . ARG A 1 173 ? 5.526 -6.233 0.605 1.00 97.88 173 ARG A O 1
ATOM 1296 N N . SER A 1 174 ? 4.034 -7.536 -0.460 1.00 97.88 174 SER A N 1
ATOM 1297 C CA . SER A 1 174 ? 4.301 -7.005 -1.798 1.00 97.88 174 SER A CA 1
ATOM 1298 C C . SER A 1 174 ? 3.872 -5.545 -1.928 1.00 97.88 174 SER A C 1
ATOM 1300 O O . SER A 1 174 ? 4.623 -4.734 -2.465 1.00 97.88 174 SER A O 1
ATOM 1302 N N . ALA A 1 175 ? 2.723 -5.175 -1.359 1.00 97.75 175 ALA A N 1
ATOM 1303 C CA . ALA A 1 175 ? 2.257 -3.793 -1.350 1.00 97.75 175 ALA A CA 1
ATOM 1304 C C . ALA A 1 175 ? 3.164 -2.863 -0.525 1.00 97.75 175 ALA A C 1
ATOM 1306 O O . ALA A 1 175 ? 3.451 -1.748 -0.959 1.00 97.75 175 ALA A O 1
ATOM 1307 N N . CYS A 1 176 ? 3.670 -3.319 0.626 1.00 96.69 176 CYS A N 1
ATOM 1308 C CA . CYS A 1 176 ? 4.656 -2.580 1.415 1.00 96.69 176 CYS A CA 1
ATOM 1309 C C . CYS A 1 176 ? 5.931 -2.307 0.607 1.00 96.69 176 CYS A C 1
ATOM 1311 O O . CYS A 1 176 ? 6.378 -1.165 0.567 1.00 96.69 176 CYS A O 1
ATOM 1313 N N . ARG A 1 177 ? 6.461 -3.318 -0.096 1.00 95.94 177 ARG A N 1
ATOM 1314 C CA . ARG A 1 177 ? 7.632 -3.165 -0.981 1.00 95.94 177 ARG A CA 1
ATOM 1315 C C . ARG A 1 177 ? 7.374 -2.205 -2.141 1.00 95.94 177 ARG A C 1
ATOM 1317 O O . ARG A 1 177 ? 8.240 -1.406 -2.480 1.00 95.94 177 ARG A O 1
ATOM 1324 N N . TYR A 1 178 ? 6.183 -2.261 -2.736 1.00 96.75 178 TYR A N 1
ATOM 1325 C CA . TYR A 1 178 ? 5.783 -1.343 -3.804 1.00 96.75 178 TYR A CA 1
ATOM 1326 C C . TYR A 1 178 ? 5.776 0.114 -3.320 1.00 96.75 178 TYR A C 1
ATOM 1328 O O . TYR A 1 178 ? 6.376 0.990 -3.937 1.00 96.75 178 TYR A O 1
ATOM 1336 N N . VAL A 1 179 ? 5.161 0.380 -2.164 1.00 95.75 179 VAL A N 1
ATOM 1337 C CA . VAL A 1 179 ? 5.145 1.727 -1.575 1.00 95.75 179 VAL A CA 1
ATOM 1338 C C . VAL A 1 179 ? 6.551 2.177 -1.176 1.00 95.75 179 VAL A C 1
ATOM 1340 O O . VAL A 1 179 ? 6.920 3.316 -1.453 1.00 95.75 179 VAL A O 1
ATOM 1343 N N . GLU A 1 180 ? 7.349 1.295 -0.574 1.00 94.62 180 GLU A N 1
ATOM 1344 C CA . GLU A 1 180 ? 8.736 1.572 -0.195 1.00 94.62 180 GLU A CA 1
ATOM 1345 C C . GLU A 1 180 ? 9.572 2.014 -1.406 1.00 94.62 180 GLU A C 1
ATOM 1347 O O . GLU A 1 180 ? 10.210 3.069 -1.366 1.00 94.62 180 GLU A O 1
ATOM 1352 N N . ALA A 1 181 ? 9.514 1.262 -2.506 1.00 95.19 181 ALA A N 1
ATOM 1353 C CA . ALA A 1 181 ? 10.201 1.600 -3.747 1.00 95.19 181 ALA A CA 1
ATOM 1354 C C . ALA A 1 181 ? 9.664 2.896 -4.376 1.00 95.19 181 ALA A C 1
ATOM 1356 O O . ALA A 1 181 ? 10.447 3.719 -4.859 1.00 95.19 181 ALA A O 1
ATOM 1357 N N . GLY A 1 182 ? 8.349 3.122 -4.324 1.00 95.50 182 GLY A N 1
ATOM 1358 C CA . GLY A 1 182 ? 7.725 4.353 -4.805 1.00 95.50 182 GLY A CA 1
ATOM 1359 C C . GLY A 1 182 ? 8.175 5.601 -4.040 1.00 95.50 182 GLY A C 1
ATOM 1360 O O . GLY A 1 182 ? 8.369 6.651 -4.653 1.00 95.50 182 GLY A O 1
ATOM 1361 N N . ILE A 1 183 ? 8.388 5.507 -2.723 1.00 93.75 183 ILE A N 1
ATOM 1362 C CA . ILE A 1 183 ? 8.950 6.608 -1.922 1.00 93.75 183 ILE A CA 1
ATOM 1363 C C . ILE A 1 183 ? 10.425 6.815 -2.284 1.00 93.75 183 ILE A C 1
ATOM 1365 O O . ILE A 1 183 ? 10.837 7.946 -2.552 1.00 93.75 183 ILE A O 1
ATOM 1369 N N . LYS A 1 184 ? 11.205 5.731 -2.368 1.00 93.69 184 LYS A N 1
ATOM 1370 C CA . LYS A 1 184 ? 12.652 5.776 -2.632 1.00 93.69 184 LYS A CA 1
ATOM 1371 C C . LYS A 1 184 ? 12.995 6.377 -3.993 1.00 93.69 184 LYS A C 1
ATOM 1373 O O . LYS A 1 184 ? 14.007 7.051 -4.140 1.00 93.69 184 LYS A O 1
ATOM 1378 N N . THR A 1 185 ? 12.145 6.132 -4.985 1.00 93.69 185 THR A N 1
ATOM 1379 C CA . THR A 1 185 ? 12.306 6.607 -6.370 1.00 93.69 185 THR A CA 1
ATOM 1380 C C . THR A 1 185 ? 11.447 7.833 -6.685 1.00 93.69 185 THR A C 1
ATOM 1382 O O . THR A 1 185 ? 11.301 8.206 -7.851 1.00 93.69 185 THR A O 1
ATOM 1385 N N . SER A 1 186 ? 10.839 8.442 -5.663 1.00 93.00 186 SER A N 1
ATOM 1386 C CA . SER A 1 186 ? 10.030 9.648 -5.823 1.00 93.00 186 SER A CA 1
ATOM 1387 C C . SER A 1 186 ? 10.869 10.828 -6.312 1.00 93.00 186 SER A C 1
ATOM 1389 O O . SER A 1 186 ? 12.051 10.963 -5.997 1.00 93.00 186 SER A O 1
ATOM 1391 N N . VAL A 1 187 ? 10.229 11.714 -7.071 1.00 89.38 187 VAL A N 1
ATOM 1392 C CA . VAL A 1 187 ? 10.830 12.958 -7.552 1.00 89.38 187 VAL A CA 1
ATOM 1393 C C . VAL A 1 187 ? 10.071 14.117 -6.925 1.00 89.38 187 VAL A C 1
ATOM 1395 O O . VAL A 1 187 ? 8.845 14.087 -6.827 1.00 89.38 187 VAL A O 1
ATOM 1398 N N . ASN A 1 188 ? 10.795 15.149 -6.494 1.00 88.88 188 ASN A N 1
ATOM 1399 C CA . ASN A 1 188 ? 10.176 16.331 -5.909 1.00 88.88 188 ASN A CA 1
ATOM 1400 C C . ASN A 1 188 ? 9.367 17.079 -6.975 1.00 88.88 188 ASN A C 1
ATOM 1402 O O . ASN A 1 188 ? 9.932 17.663 -7.900 1.00 88.88 188 ASN A O 1
ATOM 1406 N N . LEU A 1 189 ? 8.043 17.070 -6.824 1.00 86.69 189 LEU A N 1
ATOM 1407 C CA . LEU A 1 189 ? 7.118 17.806 -7.678 1.00 86.69 189 LEU A CA 1
ATOM 1408 C C . LEU A 1 189 ? 6.532 18.992 -6.909 1.00 86.69 189 LEU A C 1
ATOM 1410 O O . LEU A 1 189 ? 5.877 18.834 -5.879 1.00 86.69 189 LEU A O 1
ATOM 1414 N N . GLY A 1 190 ? 6.754 20.199 -7.430 1.00 85.56 190 GLY A N 1
ATOM 1415 C CA . GLY A 1 190 ? 6.308 21.434 -6.787 1.00 85.56 190 GLY A CA 1
ATOM 1416 C C . GLY A 1 190 ? 7.051 21.741 -5.479 1.00 85.56 190 GLY A C 1
ATOM 1417 O O . GLY A 1 190 ? 8.182 21.315 -5.268 1.00 85.56 190 GLY A O 1
ATOM 1418 N N . LYS A 1 191 ? 6.421 22.543 -4.609 1.00 81.62 191 LYS A N 1
ATOM 1419 C CA . LYS A 1 191 ? 7.007 23.031 -3.340 1.00 81.62 191 LYS A CA 1
ATOM 1420 C C . LYS A 1 191 ? 6.377 22.410 -2.079 1.00 81.62 191 LYS A C 1
ATOM 1422 O O . LYS A 1 191 ? 6.769 22.764 -0.969 1.00 81.62 191 LYS A O 1
ATOM 1427 N N . GLY A 1 192 ? 5.365 21.555 -2.247 1.00 80.12 192 GLY A N 1
ATOM 1428 C CA . GLY A 1 192 ? 4.567 20.964 -1.166 1.00 80.12 192 GLY A CA 1
ATOM 1429 C C . GLY A 1 192 ? 5.016 19.555 -0.765 1.00 80.12 192 GLY A C 1
ATOM 1430 O O . GLY A 1 192 ? 6.164 19.176 -0.977 1.00 80.12 192 GLY A O 1
ATOM 1431 N N . SER A 1 193 ? 4.095 18.777 -0.182 1.00 81.12 193 SER A N 1
ATOM 1432 C CA . SER A 1 193 ? 4.298 17.331 0.013 1.00 81.12 193 SER A CA 1
ATOM 1433 C C . SER A 1 193 ? 4.172 16.632 -1.337 1.00 81.12 193 SER A C 1
ATOM 1435 O O . SER A 1 193 ? 3.125 16.743 -1.977 1.00 81.12 193 SER A O 1
ATOM 1437 N N . GLY A 1 194 ? 5.229 15.959 -1.786 1.00 87.06 194 GLY A N 1
ATOM 1438 C CA . GLY A 1 194 ? 5.238 15.321 -3.099 1.00 87.06 194 GLY A CA 1
ATOM 1439 C C . GLY A 1 194 ? 4.529 13.961 -3.112 1.00 87.06 194 GLY A C 1
ATOM 1440 O O . GLY A 1 194 ? 4.356 13.328 -2.062 1.00 87.06 194 GLY A O 1
ATOM 1441 N N . PRO A 1 195 ? 4.104 13.493 -4.295 1.00 91.56 195 PRO A N 1
ATOM 1442 C CA . PRO A 1 195 ? 3.603 12.138 -4.473 1.00 91.56 195 PRO A CA 1
ATOM 1443 C C . PRO A 1 195 ? 4.755 11.126 -4.498 1.00 91.56 195 PRO A C 1
ATOM 1445 O O . PRO A 1 195 ? 5.892 11.459 -4.839 1.00 91.56 195 PRO A O 1
ATOM 1448 N N . LEU A 1 196 ? 4.447 9.867 -4.196 1.00 92.88 196 LEU A N 1
ATOM 1449 C CA . LEU A 1 196 ? 5.348 8.756 -4.511 1.00 92.88 196 LEU A CA 1
ATOM 1450 C C . LEU A 1 196 ? 5.402 8.495 -6.031 1.00 92.88 196 LEU A C 1
ATOM 1452 O O . LEU A 1 196 ? 4.514 8.908 -6.776 1.00 92.88 196 LEU A O 1
ATOM 1456 N N . ASN A 1 197 ? 6.423 7.775 -6.493 1.00 94.12 197 ASN A N 1
ATOM 1457 C CA . ASN A 1 197 ? 6.538 7.350 -7.887 1.00 94.12 197 ASN A CA 1
ATOM 1458 C C . ASN A 1 197 ? 5.831 6.003 -8.115 1.00 94.12 197 ASN A C 1
ATOM 1460 O O . ASN A 1 197 ? 6.406 4.957 -7.840 1.00 94.12 197 ASN A O 1
ATOM 1464 N N . HIS A 1 198 ? 4.611 6.002 -8.662 1.00 94.81 198 HIS A N 1
ATOM 1465 C CA . HIS A 1 198 ? 3.890 4.767 -9.033 1.00 94.81 198 HIS A CA 1
ATOM 1466 C C . HIS A 1 198 ? 4.512 4.014 -10.216 1.00 94.81 198 HIS A C 1
ATOM 1468 O O . HIS A 1 198 ? 4.205 2.852 -10.450 1.00 94.81 198 HIS A O 1
ATOM 1474 N N . PHE A 1 199 ? 5.391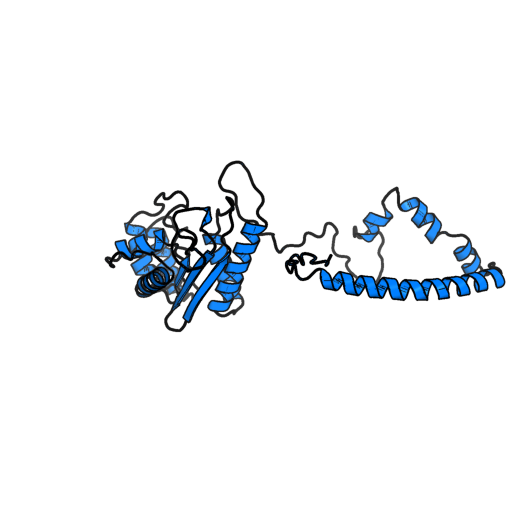 4.659 -10.974 1.00 92.81 199 PHE A N 1
ATOM 1475 C CA . PHE A 1 199 ? 5.952 4.120 -12.208 1.00 92.81 199 PHE A CA 1
ATOM 1476 C C . PHE A 1 199 ? 7.347 3.522 -12.023 1.00 92.81 199 PHE A C 1
ATOM 1478 O O . PHE A 1 199 ? 7.999 3.171 -13.001 1.00 92.81 199 PHE A O 1
ATOM 1485 N N . HIS A 1 200 ? 7.795 3.343 -10.778 1.00 92.94 200 HIS A N 1
ATOM 1486 C CA . HIS A 1 200 ? 9.134 2.846 -10.453 1.00 92.94 200 HIS A CA 1
ATOM 1487 C C . HIS A 1 200 ? 9.445 1.443 -11.010 1.00 92.94 200 HIS A C 1
ATOM 1489 O O . HIS A 1 200 ? 10.608 1.060 -11.084 1.00 92.94 200 HIS A O 1
ATOM 1495 N N . SER A 1 201 ? 8.415 0.670 -11.375 1.00 87.44 201 SER A N 1
ATOM 1496 C CA . SER A 1 201 ? 8.546 -0.664 -11.982 1.00 87.44 201 SER A CA 1
ATOM 1497 C C . SER A 1 201 ? 8.231 -0.687 -13.480 1.00 87.44 201 SER A C 1
ATOM 1499 O O . SER A 1 201 ? 8.228 -1.758 -14.081 1.00 87.44 201 SER A O 1
ATOM 1501 N N . MET A 1 202 ? 7.931 0.462 -14.093 1.00 87.19 202 MET A N 1
ATOM 1502 C CA . MET A 1 202 ? 7.667 0.533 -15.528 1.00 87.19 202 MET A CA 1
ATOM 1503 C C . MET A 1 202 ? 8.949 0.858 -16.284 1.00 87.19 202 MET A C 1
ATOM 1505 O O . MET A 1 202 ? 9.615 1.855 -16.009 1.00 87.19 202 MET A O 1
ATOM 1509 N N . GLN A 1 203 ? 9.264 0.041 -17.284 1.00 76.38 203 GLN A N 1
ATOM 1510 C CA . GLN A 1 203 ? 10.275 0.376 -18.276 1.00 76.38 203 GLN A CA 1
ATOM 1511 C C . GLN A 1 203 ? 9.606 1.091 -19.445 1.00 76.38 203 GLN A C 1
ATOM 1513 O O . GLN A 1 203 ? 8.738 0.536 -20.116 1.00 76.38 203 GLN A O 1
ATOM 1518 N N . ILE A 1 204 ? 10.024 2.328 -19.698 1.00 74.88 204 ILE A N 1
ATOM 1519 C CA . ILE A 1 204 ? 9.647 3.043 -20.914 1.00 74.88 204 ILE A CA 1
ATOM 1520 C C . ILE A 1 204 ? 10.655 2.636 -21.989 1.00 74.88 204 ILE A C 1
ATOM 1522 O O . ILE A 1 204 ? 11.829 2.991 -21.898 1.00 74.88 204 ILE A O 1
ATOM 1526 N N . SER A 1 205 ? 10.208 1.882 -22.996 1.00 69.81 205 SER A N 1
ATOM 1527 C CA . SER A 1 205 ? 10.998 1.680 -24.213 1.00 69.81 205 SER A CA 1
ATOM 1528 C C . SER A 1 205 ? 10.814 2.902 -25.115 1.00 69.81 205 SER A C 1
ATOM 1530 O O . SER A 1 205 ? 9.682 3.166 -25.523 1.00 69.81 205 SER A O 1
ATOM 1532 N N . PRO A 1 206 ? 11.880 3.648 -25.455 1.00 71.44 206 PRO A N 1
ATOM 1533 C CA . PRO A 1 206 ? 11.774 4.784 -26.369 1.00 71.44 206 PRO A CA 1
ATOM 1534 C C . PRO A 1 206 ? 11.493 4.359 -27.818 1.00 71.44 206 PRO A C 1
ATOM 1536 O O . PRO A 1 206 ? 11.180 5.207 -28.648 1.00 71.44 206 PRO A O 1
ATOM 1539 N N . PHE A 1 207 ? 11.583 3.059 -28.119 1.00 72.44 207 PHE A N 1
ATOM 1540 C CA . PHE A 1 207 ? 11.343 2.506 -29.448 1.00 72.44 207 PHE A CA 1
ATOM 1541 C C . PHE A 1 207 ? 10.149 1.541 -29.438 1.00 72.44 207 PHE A C 1
ATOM 1543 O O . PHE A 1 207 ? 9.990 0.787 -28.466 1.00 72.44 207 PHE A O 1
ATOM 1550 N N . PRO A 1 208 ? 9.327 1.526 -30.505 1.00 67.06 208 PRO A N 1
ATOM 1551 C CA . PRO A 1 208 ? 8.263 0.548 -30.671 1.00 67.06 208 PRO A CA 1
ATOM 1552 C C . PRO A 1 208 ? 8.838 -0.880 -30.662 1.00 67.06 208 PRO A C 1
ATOM 1554 O O . PRO A 1 208 ? 9.955 -1.103 -31.144 1.00 67.06 208 PRO A O 1
ATOM 1557 N N . PRO A 1 209 ? 8.104 -1.863 -30.112 1.00 60.38 209 PRO A N 1
ATOM 1558 C CA . PRO A 1 209 ? 8.533 -3.253 -30.145 1.00 60.38 209 PRO A CA 1
ATOM 1559 C C . PRO A 1 209 ? 8.648 -3.725 -31.599 1.00 60.38 209 PRO A C 1
ATOM 1561 O O . PRO A 1 209 ? 7.714 -3.572 -32.387 1.00 60.38 209 PRO A O 1
ATOM 1564 N N . ILE A 1 210 ? 9.793 -4.313 -31.953 1.00 59.34 210 ILE A N 1
ATOM 1565 C CA . ILE A 1 210 ? 10.007 -4.916 -33.271 1.00 59.34 210 ILE A CA 1
ATOM 1566 C C . ILE A 1 210 ? 9.024 -6.085 -33.403 1.00 59.34 210 ILE A C 1
ATOM 1568 O O . ILE A 1 210 ? 9.171 -7.108 -32.731 1.00 59.34 210 ILE A O 1
ATOM 1572 N N . VAL A 1 211 ? 8.012 -5.953 -34.264 1.00 54.44 211 VAL A N 1
ATOM 1573 C CA . VAL A 1 211 ? 7.145 -7.080 -34.627 1.00 54.44 211 VAL A CA 1
ATOM 1574 C C . VAL A 1 211 ? 7.968 -8.015 -35.510 1.00 54.44 211 VAL A C 1
ATOM 1576 O O . VAL A 1 211 ? 8.124 -7.794 -36.710 1.00 54.44 211 VAL A O 1
ATOM 1579 N N . LEU A 1 212 ? 8.529 -9.059 -34.898 1.00 49.03 212 LEU A N 1
ATOM 1580 C CA . LEU A 1 212 ? 9.259 -10.133 -35.571 1.00 49.03 212 LEU A CA 1
ATOM 1581 C C . LEU A 1 212 ? 8.299 -10.960 -36.443 1.00 49.03 212 LEU A C 1
ATOM 1583 O O . LEU A 1 212 ? 7.907 -12.066 -36.094 1.00 49.03 212 LEU A O 1
ATOM 1587 N N . SER A 1 213 ? 7.952 -10.442 -37.621 1.00 49.81 213 SER A N 1
ATOM 1588 C CA . SER A 1 213 ? 7.342 -11.225 -38.708 1.00 49.81 213 SER A CA 1
ATOM 1589 C C . SER A 1 213 ? 8.392 -11.949 -39.571 1.00 49.81 213 SER A C 1
ATOM 1591 O O . SER A 1 213 ? 8.126 -12.352 -40.699 1.00 49.81 213 SER A O 1
ATOM 1593 N N . GLY A 1 214 ? 9.612 -12.135 -39.051 1.00 47.19 214 GLY A N 1
ATOM 1594 C CA . GLY A 1 214 ? 10.675 -12.889 -39.724 1.00 47.19 214 GLY A CA 1
ATOM 1595 C C . GLY A 1 214 ? 11.346 -12.166 -40.898 1.00 47.19 214 GLY A C 1
ATOM 1596 O O . GLY A 1 214 ? 12.177 -12.763 -41.578 1.00 47.19 214 GLY A O 1
ATOM 1597 N N . ARG A 1 215 ? 11.036 -10.886 -41.137 1.00 48.28 215 ARG A N 1
ATOM 1598 C CA . ARG A 1 215 ? 11.765 -10.028 -42.080 1.00 48.28 215 ARG A CA 1
ATOM 1599 C C . ARG A 1 215 ? 12.145 -8.722 -41.392 1.00 48.28 215 ARG A C 1
ATOM 1601 O O . ARG A 1 215 ? 11.294 -8.078 -40.788 1.00 48.28 215 ARG A O 1
ATOM 1608 N N . LEU A 1 216 ? 13.417 -8.341 -41.501 1.00 43.84 216 LEU A N 1
ATOM 1609 C CA . LEU A 1 216 ? 13.875 -6.974 -41.253 1.00 43.84 216 LEU A CA 1
ATOM 1610 C C . LEU A 1 216 ? 13.188 -6.076 -42.286 1.00 43.84 216 LEU A C 1
ATOM 1612 O O . LEU A 1 216 ? 13.663 -5.936 -43.409 1.00 43.84 216 LEU A O 1
ATOM 1616 N N . THR A 1 217 ? 12.021 -5.538 -41.953 1.00 45.81 217 THR A N 1
ATOM 1617 C CA . THR A 1 217 ? 11.418 -4.474 -42.748 1.00 45.81 217 THR A CA 1
ATOM 1618 C C . THR A 1 217 ? 12.056 -3.172 -42.295 1.00 45.81 217 THR A C 1
ATOM 1620 O O . THR A 1 217 ? 11.734 -2.675 -41.217 1.00 45.81 217 THR A O 1
ATOM 1623 N N . SER A 1 218 ? 12.971 -2.636 -43.101 1.00 45.66 218 SER A N 1
ATOM 1624 C CA . SER A 1 218 ? 13.370 -1.231 -43.009 1.00 45.66 218 SER A CA 1
ATOM 1625 C C . SER A 1 218 ? 12.106 -0.363 -42.952 1.00 45.66 218 SER A C 1
ATOM 1627 O O . SER A 1 218 ? 11.246 -0.502 -43.827 1.00 45.66 218 SER A O 1
ATOM 1629 N N . GLY A 1 219 ? 11.977 0.487 -41.930 1.00 53.38 219 GLY A N 1
ATOM 1630 C CA . GLY A 1 219 ? 10.815 1.374 -41.749 1.00 53.38 219 GLY A CA 1
ATOM 1631 C C . GLY A 1 219 ? 9.858 0.985 -40.617 1.00 53.38 219 GLY A C 1
ATOM 1632 O O . GLY A 1 219 ? 8.716 1.436 -40.600 1.00 53.38 219 GLY A O 1
ATOM 1633 N N . SER A 1 220 ? 10.301 0.159 -39.667 1.00 56.84 220 SER A N 1
ATOM 1634 C CA . SER A 1 220 ? 9.506 -0.232 -38.493 1.00 56.84 220 SER A CA 1
ATOM 1635 C C . SER A 1 220 ? 9.598 0.757 -37.320 1.00 56.84 220 SER A C 1
ATOM 1637 O O . SER A 1 220 ? 8.896 0.595 -36.322 1.00 56.84 220 SER A O 1
ATOM 1639 N N . GLY A 1 221 ? 10.454 1.781 -37.429 1.00 63.84 221 GLY A N 1
ATOM 1640 C CA . GLY A 1 221 ? 10.647 2.815 -36.407 1.00 63.84 221 GLY A CA 1
ATOM 1641 C C . GLY A 1 221 ? 11.340 2.307 -35.139 1.00 63.84 221 GLY A C 1
ATOM 1642 O O . GLY A 1 221 ? 11.309 2.984 -34.115 1.00 63.84 221 GLY A O 1
ATOM 1643 N N . GLY A 1 222 ? 11.929 1.107 -35.180 1.00 75.19 222 GLY A N 1
ATOM 1644 C CA . GLY A 1 222 ? 12.597 0.478 -34.040 1.00 75.19 222 GLY A CA 1
ATOM 1645 C C . GLY A 1 222 ? 13.984 1.062 -33.745 1.00 75.19 222 GLY A C 1
ATOM 1646 O O . GLY A 1 222 ? 14.513 1.881 -34.493 1.00 75.19 222 GLY A O 1
ATOM 1647 N N . PHE A 1 223 ? 14.621 0.589 -32.667 1.00 80.62 223 PHE A N 1
ATOM 1648 C CA . PHE A 1 223 ? 15.960 1.049 -32.255 1.00 80.62 223 PHE A CA 1
ATOM 1649 C C . PHE A 1 223 ? 17.014 0.930 -33.365 1.00 80.62 223 PHE A C 1
ATOM 1651 O O . PHE A 1 223 ? 17.846 1.817 -33.521 1.00 80.62 223 PHE A O 1
ATOM 1658 N N . VAL A 1 224 ? 16.979 -0.160 -34.140 1.00 81.44 224 VAL A N 1
ATOM 1659 C CA . VAL A 1 224 ? 17.932 -0.382 -35.236 1.00 81.44 224 VAL A CA 1
ATOM 1660 C C . VAL A 1 224 ? 17.750 0.664 -36.333 1.00 81.44 224 VAL A C 1
ATOM 1662 O O . VAL A 1 224 ? 18.739 1.266 -36.734 1.00 81.44 224 VAL A O 1
ATOM 1665 N N . ASP A 1 225 ? 16.509 0.930 -36.756 1.00 79.25 225 ASP A N 1
ATOM 1666 C CA . ASP A 1 225 ? 16.206 1.969 -37.749 1.00 79.25 225 ASP A CA 1
ATOM 1667 C C . ASP A 1 225 ? 16.723 3.333 -37.258 1.00 79.25 225 ASP A C 1
ATOM 1669 O O . ASP A 1 225 ? 17.481 3.997 -37.962 1.00 79.25 225 ASP A O 1
ATOM 1673 N N . TYR A 1 226 ? 16.438 3.685 -35.996 1.00 83.50 226 TYR A N 1
ATOM 1674 C CA . TYR A 1 226 ? 16.953 4.908 -35.373 1.00 83.50 226 TYR A CA 1
ATOM 1675 C C . TYR A 1 226 ? 18.484 5.002 -35.424 1.00 83.50 226 TYR A C 1
ATOM 1677 O O . TYR A 1 226 ? 19.023 6.051 -35.767 1.00 83.50 226 TYR A O 1
ATOM 1685 N N . VAL A 1 227 ? 19.206 3.926 -35.086 1.00 86.69 227 VAL A N 1
ATOM 1686 C CA . VAL A 1 227 ? 20.678 3.926 -35.112 1.00 86.69 227 VAL A CA 1
ATOM 1687 C C . VAL A 1 227 ? 21.208 4.076 -36.537 1.00 86.69 227 VAL A C 1
ATOM 1689 O O . VAL A 1 227 ? 22.144 4.846 -36.742 1.00 86.69 227 VAL A O 1
ATOM 1692 N N . LEU A 1 228 ? 20.617 3.375 -37.507 1.00 87.06 228 LEU A N 1
ATOM 1693 C CA . LEU A 1 228 ? 21.029 3.426 -38.913 1.00 87.06 228 LEU A CA 1
ATOM 1694 C C . LEU A 1 228 ? 20.719 4.778 -39.577 1.00 87.06 228 LEU A C 1
ATOM 1696 O O . LEU A 1 228 ? 21.406 5.167 -40.519 1.00 87.06 228 LEU A O 1
ATOM 1700 N N . GLU A 1 229 ? 19.726 5.516 -39.077 1.00 84.88 229 GLU A N 1
ATOM 1701 C CA . GLU A 1 229 ? 19.361 6.853 -39.559 1.00 84.88 229 GLU A CA 1
ATOM 1702 C C . GLU A 1 229 ? 20.221 7.989 -38.982 1.00 84.88 229 GLU A C 1
ATOM 1704 O O . GLU A 1 229 ? 20.126 9.128 -39.452 1.00 84.88 229 GLU A O 1
ATOM 1709 N N . ARG A 1 230 ? 21.084 7.723 -37.997 1.00 89.81 230 ARG A N 1
ATOM 1710 C CA . ARG A 1 230 ? 21.963 8.759 -37.445 1.00 89.81 230 ARG A CA 1
ATOM 1711 C C . ARG A 1 230 ? 23.023 9.190 -38.454 1.00 89.81 230 ARG A C 1
ATOM 1713 O O . ARG A 1 230 ? 23.712 8.355 -39.036 1.00 89.81 230 ARG A O 1
ATOM 1720 N N . GLU A 1 231 ? 23.227 10.498 -38.588 1.00 92.56 231 GLU A N 1
ATOM 1721 C CA . GLU A 1 231 ? 24.215 11.071 -39.516 1.00 92.56 231 GLU A CA 1
ATOM 1722 C C . GLU A 1 231 ? 25.645 10.568 -39.271 1.00 92.56 231 GLU A C 1
ATOM 1724 O O . GLU A 1 231 ? 26.388 10.330 -40.219 1.00 92.56 231 GLU A O 1
ATOM 1729 N N . ASP A 1 232 ? 26.018 10.330 -38.010 1.00 94.31 232 ASP A N 1
ATOM 1730 C CA . ASP A 1 232 ? 27.341 9.816 -37.648 1.00 94.31 232 ASP A CA 1
ATOM 1731 C C . ASP A 1 232 ? 27.525 8.313 -37.921 1.00 94.31 232 ASP A C 1
ATOM 1733 O O . ASP A 1 232 ? 28.653 7.825 -37.932 1.00 94.31 232 ASP A O 1
ATOM 1737 N N . VAL A 1 233 ? 26.438 7.578 -38.174 1.00 93.69 233 VAL A N 1
ATOM 1738 C CA . VAL A 1 233 ? 26.452 6.136 -38.470 1.00 93.69 233 VAL A CA 1
ATOM 1739 C C . VAL A 1 233 ? 26.247 5.867 -39.959 1.00 93.69 233 VAL A C 1
ATOM 1741 O O . VAL A 1 233 ? 26.871 4.951 -40.492 1.00 93.69 233 VAL A O 1
ATOM 1744 N N . LYS A 1 234 ? 25.417 6.664 -40.646 1.00 91.56 234 LYS A N 1
ATOM 1745 C CA . LYS A 1 234 ? 25.026 6.469 -42.054 1.00 91.56 234 LYS A CA 1
ATOM 1746 C C . LYS A 1 234 ? 26.207 6.202 -42.980 1.00 91.56 234 LYS A C 1
ATOM 1748 O O . LYS A 1 234 ? 26.154 5.261 -43.767 1.00 91.56 234 LYS A O 1
ATOM 1753 N N . VAL A 1 235 ? 27.266 7.008 -42.872 1.00 93.75 235 VAL A N 1
ATOM 1754 C CA . VAL A 1 235 ? 28.451 6.889 -43.738 1.00 93.75 235 VAL A CA 1
ATOM 1755 C C . VAL A 1 235 ? 29.164 5.561 -43.494 1.00 93.75 235 VAL A C 1
ATOM 1757 O O . VAL A 1 235 ? 29.322 4.774 -44.424 1.00 93.75 235 VAL A O 1
ATOM 1760 N N . ALA A 1 236 ? 29.503 5.261 -42.237 1.00 93.38 236 ALA A N 1
ATOM 1761 C CA . ALA A 1 236 ? 30.186 4.021 -41.874 1.00 93.38 236 ALA A CA 1
ATOM 1762 C C . ALA A 1 236 ? 29.344 2.776 -42.201 1.00 93.38 236 ALA A C 1
ATOM 1764 O O . ALA A 1 236 ? 29.868 1.767 -42.669 1.00 93.38 236 ALA A O 1
ATOM 1765 N N . TRP A 1 237 ? 28.026 2.844 -41.996 1.00 92.56 237 TRP A N 1
ATOM 1766 C CA . TRP A 1 237 ? 27.107 1.765 -42.345 1.00 92.56 237 TRP A CA 1
ATOM 1767 C C . TRP A 1 237 ? 27.031 1.536 -43.855 1.00 92.56 237 TRP A C 1
ATOM 1769 O O . TRP A 1 237 ? 27.062 0.390 -44.309 1.00 92.56 237 TRP A O 1
ATOM 1779 N N . HIS A 1 238 ? 26.957 2.609 -44.645 1.00 92.00 238 HIS A N 1
ATOM 1780 C CA . HIS A 1 238 ? 26.959 2.517 -46.101 1.00 92.00 238 HIS A CA 1
ATOM 1781 C C . HIS A 1 238 ? 28.275 1.920 -46.614 1.00 92.00 238 HIS A C 1
ATOM 1783 O O . HIS A 1 238 ? 28.242 0.963 -47.384 1.00 92.00 238 HIS A O 1
ATOM 1789 N N . GLU A 1 239 ? 29.422 2.414 -46.140 1.00 93.19 239 GLU A N 1
ATOM 1790 C CA . GLU A 1 239 ? 30.747 1.882 -46.493 1.00 93.19 239 GLU A CA 1
ATOM 1791 C C . GLU A 1 239 ? 30.904 0.406 -46.112 1.00 93.19 239 GLU A C 1
ATOM 1793 O O . GLU A 1 239 ? 31.448 -0.376 -46.889 1.00 93.19 239 GLU A O 1
ATOM 1798 N N . TYR A 1 240 ? 30.382 0.005 -44.951 1.00 91.44 240 TYR A N 1
ATOM 1799 C CA . TYR A 1 240 ? 30.399 -1.386 -44.503 1.00 91.44 240 TYR A CA 1
ATOM 1800 C C . TYR A 1 240 ? 29.517 -2.296 -45.374 1.00 91.44 240 TYR A C 1
ATOM 1802 O O . TYR A 1 240 ? 29.951 -3.372 -45.785 1.00 91.44 240 TYR 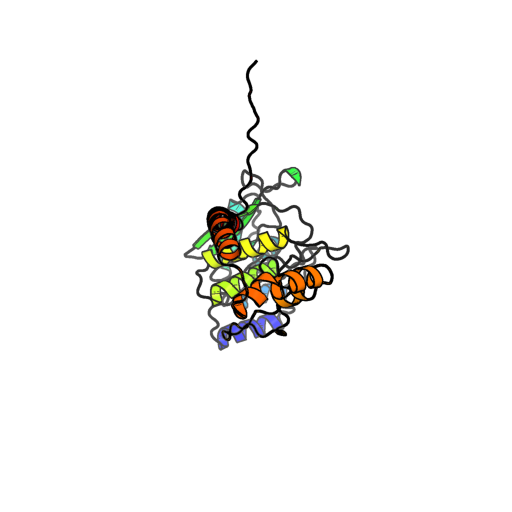A O 1
ATOM 1810 N N . THR A 1 241 ? 28.286 -1.876 -45.679 1.00 91.31 241 THR A N 1
ATOM 1811 C CA . THR A 1 241 ? 27.306 -2.694 -46.423 1.00 91.31 241 THR A CA 1
ATOM 1812 C C . THR A 1 241 ? 27.546 -2.732 -47.931 1.00 91.31 241 THR A C 1
ATOM 1814 O O . THR A 1 241 ? 27.199 -3.721 -48.573 1.00 91.31 241 THR A O 1
ATOM 1817 N N . HIS A 1 242 ? 28.166 -1.694 -48.496 1.00 93.12 242 HIS A N 1
ATOM 1818 C CA . HIS A 1 242 ? 28.480 -1.580 -49.925 1.00 93.12 242 HIS A CA 1
ATOM 1819 C C . HIS A 1 242 ? 29.980 -1.752 -50.199 1.00 93.12 242 HIS A C 1
ATOM 1821 O O . HIS A 1 242 ? 30.497 -1.267 -51.204 1.00 93.12 242 HIS A O 1
ATOM 1827 N N . HIS A 1 243 ? 30.690 -2.439 -49.304 1.00 95.12 243 HIS A N 1
ATOM 1828 C CA . HIS A 1 243 ? 32.130 -2.610 -49.407 1.00 95.12 243 HIS A CA 1
ATOM 1829 C C . HIS A 1 243 ? 32.521 -3.408 -50.665 1.00 95.12 243 HIS A C 1
ATOM 1831 O O . HIS A 1 243 ? 31.992 -4.493 -50.926 1.00 95.12 243 HIS A O 1
ATOM 1837 N N . GLU A 1 244 ? 33.519 -2.917 -51.405 1.00 94.12 244 GLU A N 1
ATOM 1838 C CA . GLU A 1 244 ? 33.979 -3.485 -52.685 1.00 94.12 244 GLU A CA 1
ATOM 1839 C C . GLU A 1 244 ? 34.342 -4.978 -52.582 1.00 94.12 244 GLU A C 1
ATOM 1841 O O . GLU A 1 244 ? 34.074 -5.762 -53.489 1.00 94.12 244 GLU A O 1
ATOM 1846 N N . PHE A 1 245 ? 34.918 -5.392 -51.450 1.00 94.25 245 PHE A N 1
ATOM 1847 C CA . PHE A 1 245 ? 35.227 -6.798 -51.159 1.00 94.25 245 PHE A CA 1
ATOM 1848 C C . PHE A 1 245 ? 34.009 -7.725 -51.309 1.00 94.25 245 PHE A C 1
ATOM 1850 O O . PHE A 1 245 ? 34.125 -8.788 -51.916 1.00 94.25 245 PHE A O 1
ATOM 1857 N N . VAL A 1 246 ? 32.846 -7.323 -50.781 1.00 91.75 246 VAL A N 1
ATOM 1858 C CA . VAL A 1 246 ? 31.613 -8.127 -50.823 1.00 91.75 246 VAL A CA 1
ATOM 1859 C C . VAL A 1 246 ? 31.055 -8.165 -52.243 1.00 91.75 246 VAL A C 1
ATOM 1861 O O . VAL A 1 246 ? 30.657 -9.229 -52.711 1.00 91.75 246 VAL A O 1
ATOM 1864 N N . GLN A 1 247 ? 31.101 -7.036 -52.955 1.00 92.12 247 GLN A N 1
ATOM 1865 C CA . GLN A 1 247 ? 30.684 -6.954 -54.359 1.00 92.12 247 GLN A CA 1
ATOM 1866 C C . GLN A 1 247 ? 31.534 -7.879 -55.242 1.00 92.12 247 GLN A C 1
ATOM 1868 O O . GLN A 1 247 ? 31.007 -8.770 -55.902 1.00 92.12 247 GLN A O 1
ATOM 1873 N N . LYS A 1 248 ? 32.868 -7.770 -55.157 1.00 94.00 248 LYS A N 1
ATOM 1874 C CA . LYS A 1 248 ? 33.805 -8.635 -55.894 1.00 94.00 248 LYS A CA 1
ATOM 1875 C C . LYS A 1 248 ? 33.651 -10.112 -55.551 1.00 94.00 248 LYS A C 1
ATOM 1877 O O . LYS A 1 248 ? 33.878 -10.956 -56.414 1.00 94.00 248 LYS A O 1
ATOM 1882 N N . MET A 1 249 ? 33.307 -10.436 -54.304 1.00 92.56 249 MET A N 1
ATOM 1883 C CA . MET A 1 249 ? 33.011 -11.811 -53.908 1.00 92.56 249 MET A CA 1
ATOM 1884 C C . MET A 1 249 ? 31.736 -12.322 -54.587 1.00 92.56 249 MET A C 1
ATOM 1886 O O . MET A 1 249 ? 31.751 -13.425 -55.127 1.00 92.56 249 MET A O 1
ATOM 1890 N N . GLY A 1 250 ? 30.665 -11.521 -54.588 1.00 91.38 250 GLY A N 1
ATOM 1891 C CA . GLY A 1 250 ? 29.392 -11.862 -55.230 1.00 91.38 250 GLY A CA 1
ATOM 1892 C C . GLY A 1 250 ? 29.515 -12.059 -56.741 1.00 91.38 250 GLY A C 1
ATOM 1893 O O . GLY A 1 250 ? 28.953 -13.008 -57.280 1.00 91.38 250 GLY A O 1
ATOM 1894 N N . ASP A 1 251 ? 30.327 -11.231 -57.397 1.00 93.44 251 ASP A N 1
ATOM 1895 C CA . ASP A 1 251 ? 30.552 -11.286 -58.846 1.00 93.44 251 ASP A CA 1
ATOM 1896 C C . ASP A 1 251 ? 31.643 -12.297 -59.258 1.00 93.44 251 ASP A C 1
ATOM 1898 O O . ASP A 1 251 ? 31.957 -12.444 -60.439 1.00 93.44 251 ASP A O 1
ATOM 1902 N N . GLY A 1 252 ? 32.259 -12.995 -58.294 1.00 92.62 252 GLY A N 1
ATOM 1903 C CA . GLY A 1 252 ? 33.312 -13.988 -58.544 1.00 92.62 252 GLY A CA 1
ATOM 1904 C C . GLY A 1 252 ? 34.659 -13.403 -58.993 1.00 92.62 252 GLY A C 1
ATOM 1905 O O . GLY A 1 252 ? 35.523 -14.135 -59.471 1.00 92.62 252 GLY A O 1
ATOM 1906 N N . MET A 1 253 ? 34.861 -12.094 -58.837 1.00 94.25 253 MET A N 1
ATOM 1907 C CA . MET A 1 253 ? 36.079 -11.378 -59.236 1.00 94.25 253 MET A CA 1
ATOM 1908 C C . MET A 1 253 ? 37.111 -11.250 -58.104 1.00 94.25 253 MET A C 1
ATOM 1910 O O . MET A 1 253 ? 38.184 -10.675 -58.300 1.00 94.25 253 MET A O 1
ATOM 1914 N N . LEU A 1 254 ? 36.796 -11.739 -56.902 1.00 94.69 254 LEU A N 1
ATOM 1915 C CA . LEU A 1 254 ? 37.686 -11.646 -55.749 1.00 94.69 254 LEU A CA 1
ATOM 1916 C C . LEU A 1 254 ? 38.862 -12.638 -55.870 1.00 94.69 254 LEU A C 1
ATOM 1918 O O . LEU A 1 254 ? 38.633 -13.839 -56.023 1.00 94.69 254 LEU A O 1
ATOM 1922 N N . PRO A 1 255 ? 40.124 -12.188 -55.734 1.00 95.25 255 PRO A N 1
ATOM 1923 C CA . PRO A 1 255 ? 41.270 -13.088 -55.767 1.00 95.25 255 PRO A CA 1
ATOM 1924 C C . PRO A 1 255 ? 41.228 -14.131 -54.631 1.00 95.25 255 PRO A C 1
ATOM 1926 O O . PRO A 1 255 ? 41.010 -13.756 -53.471 1.00 95.25 255 PRO A O 1
ATOM 1929 N N . PRO A 1 256 ? 41.519 -15.418 -54.910 1.00 92.88 256 PRO A N 1
ATOM 1930 C CA . PRO A 1 256 ? 41.473 -16.479 -53.899 1.00 92.88 256 PRO A CA 1
ATOM 1931 C C . PRO A 1 256 ? 42.360 -16.225 -52.672 1.00 92.88 256 PRO A C 1
ATOM 1933 O O . PRO A 1 256 ? 41.957 -16.512 -51.547 1.00 92.88 256 PRO A O 1
ATOM 1936 N N . GLU A 1 257 ? 43.545 -15.637 -52.857 1.00 93.62 257 GLU A N 1
ATOM 1937 C CA . GLU A 1 257 ? 44.464 -15.337 -51.748 1.00 93.62 257 GLU A CA 1
ATOM 1938 C C . GLU A 1 257 ? 43.944 -14.220 -50.830 1.00 93.62 257 GLU A C 1
ATOM 1940 O O . GLU A 1 257 ? 44.134 -14.269 -49.610 1.00 93.62 257 GLU A O 1
ATOM 1945 N N . THR A 1 258 ? 43.222 -13.238 -51.382 1.00 93.06 258 THR A N 1
ATOM 1946 C CA . THR A 1 258 ? 42.552 -12.196 -50.591 1.00 93.06 258 THR A CA 1
ATOM 1947 C C . THR A 1 258 ? 41.422 -12.802 -49.763 1.00 93.06 258 THR A C 1
ATOM 1949 O O . THR A 1 258 ? 41.310 -12.508 -48.574 1.00 93.06 258 THR A O 1
ATOM 1952 N N . PHE A 1 259 ? 40.633 -13.705 -50.355 1.00 93.81 259 PHE A N 1
ATOM 1953 C CA . PHE A 1 259 ? 39.584 -14.425 -49.632 1.00 93.81 259 PHE A CA 1
ATOM 1954 C C . PHE A 1 259 ? 40.153 -15.306 -48.514 1.00 93.81 259 PHE A C 1
ATOM 1956 O O . PHE A 1 259 ? 39.684 -15.260 -47.380 1.00 93.81 259 PHE A O 1
ATOM 1963 N N . LYS A 1 260 ? 41.219 -16.059 -48.795 1.00 94.00 260 LYS A N 1
ATOM 1964 C CA . LYS A 1 260 ? 41.918 -16.873 -47.794 1.00 94.00 260 LYS A CA 1
ATOM 1965 C C . LYS A 1 260 ? 42.451 -16.029 -46.636 1.00 94.00 260 LYS A C 1
ATOM 1967 O O . LYS A 1 260 ? 42.299 -16.416 -45.480 1.00 94.00 260 LYS A O 1
ATOM 1972 N N . SER A 1 261 ? 43.039 -14.871 -46.935 1.00 94.31 261 SER A N 1
ATOM 1973 C CA . SER A 1 261 ? 43.525 -13.939 -45.910 1.00 94.31 261 SER A CA 1
ATOM 1974 C C . SER A 1 261 ? 42.383 -13.422 -45.034 1.00 94.31 261 SER A C 1
ATOM 1976 O O . SER A 1 261 ? 42.518 -13.403 -43.811 1.00 94.31 261 SER A O 1
ATOM 1978 N N . TYR A 1 262 ? 41.240 -13.082 -45.641 1.00 94.69 262 TYR A N 1
ATOM 1979 C CA . TYR A 1 262 ? 40.021 -12.731 -44.912 1.00 94.69 262 TYR A CA 1
ATOM 1980 C C . TYR A 1 262 ? 39.563 -13.869 -43.992 1.00 94.69 262 TYR A C 1
ATOM 1982 O O . TYR A 1 262 ? 39.375 -13.628 -42.807 1.00 94.69 262 TYR A O 1
ATOM 1990 N N . MET A 1 263 ? 39.482 -15.112 -44.480 1.00 95.44 263 MET A N 1
ATOM 1991 C CA . MET A 1 263 ? 39.051 -16.266 -43.673 1.00 95.44 263 MET A CA 1
ATOM 1992 C C . MET A 1 263 ? 39.947 -16.515 -42.453 1.00 95.44 263 MET A C 1
ATOM 1994 O O . MET A 1 263 ? 39.453 -16.854 -41.379 1.00 95.44 263 MET A O 1
ATOM 1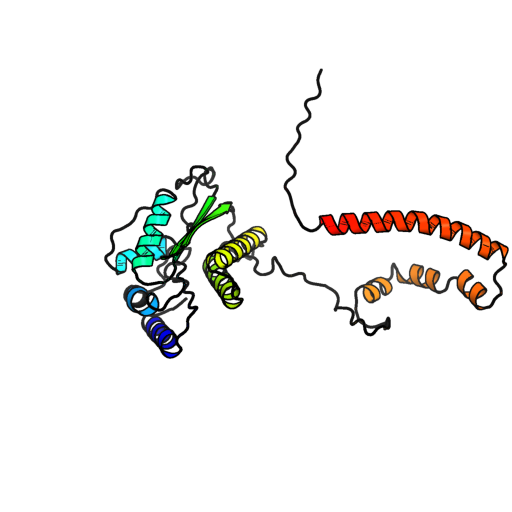998 N N . ILE A 1 264 ? 41.265 -16.335 -42.592 1.00 94.00 264 ILE A N 1
ATOM 1999 C CA . ILE A 1 264 ? 42.204 -16.460 -41.466 1.00 94.00 264 ILE A CA 1
ATOM 2000 C C . ILE A 1 264 ? 41.930 -15.375 -40.416 1.00 94.00 264 ILE A C 1
ATOM 2002 O O . ILE A 1 264 ? 41.896 -15.670 -39.221 1.00 94.00 264 ILE A O 1
ATOM 2006 N N . GLN A 1 265 ? 41.725 -14.129 -40.848 1.00 94.62 265 GLN A N 1
ATOM 2007 C CA . GLN A 1 265 ? 41.430 -13.022 -39.935 1.00 94.62 265 GLN A CA 1
ATOM 2008 C C . GLN A 1 265 ? 40.044 -13.156 -39.295 1.00 94.62 265 GLN A C 1
ATOM 2010 O O . GLN A 1 265 ? 39.910 -12.919 -38.097 1.00 94.62 265 GLN A O 1
ATOM 2015 N N . ASP A 1 266 ? 39.035 -13.589 -40.052 1.00 93.56 266 ASP A N 1
ATOM 2016 C CA . ASP A 1 266 ? 37.678 -13.803 -39.549 1.00 93.56 266 ASP A CA 1
ATOM 2017 C C . ASP A 1 266 ? 37.646 -14.925 -38.505 1.00 93.56 266 ASP A C 1
ATOM 2019 O O . ASP A 1 266 ? 37.039 -14.763 -37.450 1.00 93.56 266 ASP A O 1
ATOM 2023 N N . TYR A 1 267 ? 38.409 -16.008 -38.708 1.00 93.00 267 TYR A N 1
ATOM 2024 C CA . TYR A 1 267 ? 38.584 -17.045 -37.689 1.00 93.00 267 TYR A CA 1
ATOM 2025 C C . TYR A 1 267 ? 39.120 -16.466 -36.372 1.00 93.00 267 TYR A C 1
ATOM 2027 O O . TYR A 1 267 ? 38.536 -16.698 -35.312 1.00 93.00 267 TYR A O 1
ATOM 2035 N N . LEU A 1 268 ? 40.200 -15.677 -36.424 1.00 92.31 268 LEU A N 1
ATOM 2036 C CA . LEU A 1 268 ? 40.762 -15.038 -35.230 1.00 92.31 268 LEU A CA 1
ATOM 2037 C C . LEU A 1 268 ? 39.752 -14.085 -34.579 1.00 92.31 268 LEU A C 1
ATOM 2039 O O . LEU A 1 268 ? 39.550 -14.138 -33.366 1.00 92.31 268 LEU A O 1
ATOM 2043 N N . TYR A 1 269 ? 39.076 -13.257 -35.377 1.00 91.69 269 TYR A N 1
ATOM 2044 C CA . TYR A 1 269 ? 38.034 -12.350 -34.906 1.00 91.69 269 TYR A CA 1
ATOM 2045 C C . TYR A 1 269 ? 36.899 -13.096 -34.195 1.00 91.69 269 TYR A C 1
ATOM 2047 O O . TYR A 1 269 ? 36.495 -12.691 -33.105 1.00 91.69 269 TYR A O 1
ATOM 2055 N N . LEU A 1 270 ? 36.412 -14.206 -34.757 1.00 89.81 270 LEU A N 1
ATOM 2056 C CA . LEU A 1 270 ? 35.337 -15.008 -34.172 1.00 89.81 270 LEU A CA 1
ATOM 2057 C C . LEU A 1 270 ? 35.732 -15.619 -32.826 1.00 89.81 270 LEU A C 1
ATOM 2059 O O . LEU A 1 270 ? 34.901 -15.635 -31.914 1.00 89.81 270 LEU A O 1
ATOM 2063 N N . VAL A 1 271 ? 36.990 -16.045 -32.659 1.00 86.94 271 VAL A N 1
ATOM 2064 C CA . VAL A 1 271 ? 37.496 -16.494 -31.351 1.00 86.94 271 VAL A CA 1
ATOM 2065 C C . VAL A 1 271 ? 37.354 -15.375 -30.315 1.00 86.94 271 VAL A C 1
ATOM 2067 O O . VAL A 1 271 ? 36.772 -15.596 -29.253 1.00 86.94 271 VAL A O 1
ATOM 2070 N N . TYR A 1 272 ? 37.801 -14.154 -30.622 1.00 84.94 272 TYR A N 1
ATOM 2071 C CA . TYR A 1 272 ? 37.678 -13.019 -29.696 1.00 84.94 272 TYR A CA 1
ATOM 2072 C C . TYR A 1 272 ? 36.227 -12.569 -29.484 1.00 84.94 272 TYR A C 1
ATOM 2074 O O . TYR A 1 272 ? 35.835 -12.242 -28.361 1.00 84.94 272 TYR A O 1
ATOM 2082 N N . ARG A 1 273 ? 35.403 -12.593 -30.536 1.00 84.88 273 ARG A N 1
ATOM 2083 C CA . ARG A 1 273 ? 33.979 -12.247 -30.466 1.00 84.88 273 ARG A CA 1
ATOM 2084 C C . ARG A 1 273 ? 33.216 -13.187 -29.538 1.00 84.88 273 ARG A C 1
ATOM 2086 O O . ARG A 1 273 ? 32.369 -12.714 -28.785 1.00 84.88 273 ARG A O 1
ATOM 2093 N N . TYR A 1 274 ? 33.525 -14.484 -29.550 1.00 76.38 274 TYR A N 1
ATOM 2094 C CA . TYR A 1 274 ? 32.909 -15.457 -28.645 1.00 76.38 274 TYR A CA 1
ATOM 2095 C C . TYR A 1 274 ? 33.194 -15.127 -27.172 1.00 76.38 274 TYR A C 1
ATOM 2097 O O . TYR A 1 274 ? 32.275 -15.114 -26.352 1.00 76.38 274 TYR A O 1
ATOM 2105 N N . PHE A 1 275 ? 34.440 -14.770 -26.841 1.00 74.44 275 PHE A N 1
ATOM 2106 C CA . PHE A 1 275 ? 34.803 -14.330 -25.489 1.00 74.44 275 PHE A CA 1
ATOM 2107 C C . PHE A 1 275 ? 34.072 -13.049 -25.072 1.00 74.44 275 PHE A C 1
ATOM 2109 O O . PHE A 1 275 ? 33.527 -12.984 -23.969 1.00 74.44 275 PHE A O 1
ATOM 2116 N N . ALA A 1 276 ? 34.012 -12.047 -25.953 1.00 75.31 276 ALA A N 1
ATOM 2117 C CA . ALA A 1 276 ? 33.306 -10.796 -25.677 1.00 75.31 276 ALA A CA 1
ATOM 2118 C C . ALA A 1 276 ? 31.795 -11.013 -25.478 1.00 75.31 276 ALA A C 1
ATOM 2120 O O . ALA A 1 276 ? 31.202 -10.459 -24.552 1.00 75.31 276 ALA A O 1
ATOM 2121 N N . PHE A 1 277 ? 31.176 -11.866 -26.299 1.00 74.44 277 PHE A N 1
ATOM 2122 C CA . PHE A 1 277 ? 29.761 -12.206 -26.165 1.00 74.44 277 PHE A CA 1
ATOM 2123 C C . PHE A 1 277 ? 29.477 -12.939 -24.846 1.00 74.44 277 PHE A C 1
ATOM 2125 O O . PHE A 1 277 ? 28.548 -12.566 -24.130 1.00 74.44 277 PHE A O 1
ATOM 2132 N N . GLY A 1 278 ? 30.322 -13.902 -24.464 1.00 72.56 278 GLY A N 1
ATOM 2133 C CA . GLY A 1 278 ? 30.228 -14.579 -23.167 1.00 72.56 278 GLY A CA 1
ATOM 2134 C C . GLY A 1 278 ? 30.290 -13.609 -21.982 1.00 72.56 278 GLY A C 1
ATOM 2135 O O . GLY A 1 278 ? 29.474 -13.707 -21.069 1.00 72.56 278 GLY A O 1
ATOM 2136 N N . LEU A 1 279 ? 31.188 -12.620 -22.023 1.00 71.06 279 LEU A N 1
ATOM 2137 C CA . LEU A 1 279 ? 31.271 -11.568 -21.000 1.00 71.06 279 LEU A CA 1
ATOM 2138 C C . LEU A 1 279 ? 30.012 -10.688 -20.962 1.00 71.06 279 LEU A C 1
ATOM 2140 O O . LEU A 1 279 ? 29.527 -10.374 -19.877 1.00 71.06 279 LEU A O 1
ATOM 2144 N N . SER A 1 280 ? 29.444 -10.340 -22.121 1.00 71.69 280 SER A N 1
ATOM 2145 C CA . SER A 1 280 ? 28.223 -9.522 -22.190 1.00 71.69 280 SER A CA 1
ATOM 2146 C C . SER A 1 280 ? 26.994 -10.213 -21.585 1.00 71.69 280 SER A C 1
ATOM 2148 O O . SER A 1 280 ? 26.165 -9.556 -20.957 1.00 71.69 280 SER A O 1
ATOM 2150 N N . LEU A 1 281 ? 26.898 -11.544 -21.695 1.00 68.31 281 LEU A N 1
ATOM 2151 C CA . LEU A 1 281 ? 25.831 -12.327 -21.063 1.00 68.31 281 LEU A CA 1
ATOM 2152 C C . LEU A 1 281 ? 25.974 -12.366 -19.534 1.00 68.31 281 LEU A C 1
ATOM 2154 O O . LEU A 1 281 ? 24.975 -12.317 -18.815 1.00 68.31 281 LEU A O 1
ATOM 2158 N N . VAL A 1 282 ? 27.211 -12.408 -19.033 1.00 65.00 282 VAL A N 1
ATOM 2159 C CA . VAL A 1 282 ? 27.497 -12.339 -17.592 1.00 65.00 282 VAL A CA 1
ATOM 2160 C C . VAL A 1 282 ? 27.154 -10.954 -17.037 1.00 65.00 282 VAL A C 1
ATOM 2162 O O . VAL A 1 282 ? 26.572 -10.864 -15.957 1.00 65.00 282 VAL A O 1
ATOM 2165 N N . ASP A 1 283 ? 27.432 -9.881 -17.774 1.00 55.41 283 ASP A N 1
ATOM 2166 C CA . ASP A 1 283 ? 27.112 -8.520 -17.327 1.00 55.41 283 ASP A CA 1
ATOM 2167 C C . ASP A 1 283 ? 25.602 -8.222 -17.393 1.00 55.41 283 ASP A C 1
ATOM 2169 O O . ASP A 1 283 ? 25.030 -7.655 -16.462 1.00 55.41 283 ASP A O 1
ATOM 2173 N N . GLY A 1 284 ? 24.907 -8.740 -18.415 1.00 46.50 284 GLY A N 1
ATOM 2174 C CA . GLY A 1 284 ? 23.441 -8.705 -18.491 1.00 46.50 284 GLY A CA 1
ATOM 2175 C C . GLY A 1 284 ? 22.760 -9.371 -17.288 1.00 46.50 284 GLY A C 1
ATOM 2176 O O . GLY A 1 284 ? 21.746 -8.872 -16.800 1.00 46.50 284 GLY A O 1
ATOM 2177 N N . SER A 1 285 ? 23.360 -10.434 -16.738 1.00 43.31 285 SER A N 1
ATOM 2178 C CA . SER A 1 285 ? 22.861 -11.125 -15.538 1.00 43.31 285 SER A CA 1
ATOM 2179 C C . SER A 1 285 ? 23.115 -10.382 -14.217 1.00 43.31 285 SER A C 1
ATOM 2181 O O . SER A 1 285 ? 22.428 -10.641 -13.231 1.00 43.31 285 SER A O 1
ATOM 2183 N N . ARG A 1 286 ? 24.048 -9.417 -14.183 1.00 40.28 286 ARG A N 1
ATOM 2184 C CA . ARG A 1 286 ? 24.352 -8.603 -12.988 1.00 40.28 286 ARG A CA 1
ATOM 2185 C C . ARG A 1 286 ? 23.435 -7.392 -12.813 1.00 40.28 286 ARG A C 1
ATOM 2187 O O . ARG A 1 286 ? 23.466 -6.754 -11.766 1.00 40.28 286 ARG A O 1
ATOM 2194 N N . SER A 1 287 ? 22.581 -7.099 -13.793 1.00 37.50 287 SER A N 1
ATOM 2195 C CA . SER A 1 287 ? 21.626 -5.983 -13.728 1.00 37.50 287 SER A CA 1
ATOM 2196 C C . SER A 1 287 ? 20.358 -6.270 -12.899 1.00 37.50 287 SER A C 1
ATOM 2198 O O . SER A 1 287 ? 19.510 -5.391 -12.757 1.00 37.50 287 SER A O 1
ATOM 2200 N N . ILE A 1 288 ? 20.239 -7.459 -12.288 1.00 40.28 288 ILE A N 1
ATOM 2201 C CA . ILE A 1 288 ? 19.102 -7.860 -11.440 1.00 40.28 288 ILE A CA 1
ATOM 2202 C C . ILE A 1 288 ? 19.571 -8.122 -9.996 1.00 40.28 288 ILE A C 1
ATOM 2204 O O . ILE A 1 288 ? 19.476 -9.239 -9.511 1.00 40.28 288 ILE A O 1
ATOM 2208 N N . SER A 1 289 ? 20.109 -7.101 -9.320 1.00 29.69 289 SER A N 1
ATOM 2209 C CA . SER A 1 289 ? 20.049 -6.901 -7.851 1.00 29.69 289 SER A CA 1
ATOM 2210 C C . SER A 1 289 ? 21.062 -5.833 -7.413 1.00 29.69 289 SER A C 1
ATOM 2212 O O . SER A 1 289 ? 22.254 -6.009 -7.671 1.00 29.69 289 SER A O 1
ATOM 2214 N N . PRO A 1 290 ? 20.667 -4.768 -6.695 1.00 35.50 290 PRO A N 1
ATOM 2215 C CA . PRO A 1 290 ? 21.625 -3.944 -5.979 1.00 35.50 290 PRO A CA 1
ATOM 2216 C C . PRO A 1 290 ? 21.879 -4.581 -4.606 1.00 35.50 290 PRO A C 1
ATOM 2218 O O . PRO A 1 290 ? 21.094 -4.378 -3.682 1.00 35.50 290 PRO A O 1
ATOM 2221 N N . GLU A 1 291 ? 22.955 -5.355 -4.453 1.00 30.03 291 GLU A N 1
ATOM 2222 C CA . GLU A 1 291 ? 23.498 -5.619 -3.114 1.00 30.03 291 GLU A CA 1
ATOM 2223 C C . GLU A 1 291 ? 24.474 -4.501 -2.705 1.00 30.03 291 GLU A C 1
ATOM 2225 O O . GLU A 1 291 ? 25.244 -4.011 -3.539 1.00 30.03 291 GLU A O 1
ATOM 2230 N N . PRO A 1 292 ? 24.456 -4.064 -1.432 1.00 37.56 292 PRO A N 1
ATOM 2231 C CA . PRO A 1 292 ? 25.289 -2.973 -0.953 1.00 37.56 292 PRO A CA 1
ATOM 2232 C C . PRO A 1 292 ? 26.724 -3.459 -0.724 1.00 37.56 292 PRO A C 1
ATOM 2234 O O . PRO A 1 292 ? 26.990 -4.352 0.079 1.00 37.56 292 PRO A O 1
ATOM 2237 N N . THR A 1 293 ? 27.684 -2.832 -1.398 1.00 32.75 293 THR A N 1
ATOM 2238 C CA . THR A 1 293 ? 29.112 -3.048 -1.149 1.00 32.75 293 THR A CA 1
ATOM 2239 C C . THR A 1 293 ? 29.490 -2.559 0.250 1.00 32.75 293 THR A C 1
ATOM 2241 O O . THR A 1 293 ? 29.615 -1.356 0.485 1.00 32.75 293 THR A O 1
ATOM 2244 N N . HIS A 1 294 ? 29.718 -3.491 1.177 1.00 32.38 294 HIS A N 1
ATOM 2245 C CA . HIS A 1 294 ? 30.428 -3.218 2.422 1.00 32.38 294 HIS A CA 1
ATOM 2246 C C . HIS A 1 294 ? 31.898 -2.876 2.134 1.00 32.38 294 HIS A C 1
ATOM 2248 O O . HIS A 1 294 ? 32.629 -3.625 1.487 1.00 32.38 294 HIS A O 1
ATOM 2254 N N . SER A 1 295 ? 32.319 -1.727 2.660 1.00 33.56 295 SER A N 1
ATOM 2255 C CA . SER A 1 295 ? 33.699 -1.247 2.711 1.00 33.56 295 SER A CA 1
ATOM 2256 C C . SER A 1 295 ? 34.613 -2.247 3.432 1.00 33.56 295 SER A C 1
ATOM 2258 O O . SER A 1 295 ? 34.545 -2.409 4.651 1.00 33.56 295 SER A O 1
ATOM 2260 N N . LEU A 1 296 ? 35.499 -2.905 2.681 1.00 29.86 296 LEU A N 1
ATOM 2261 C CA . LEU A 1 296 ? 36.672 -3.584 3.227 1.00 29.86 296 LEU A CA 1
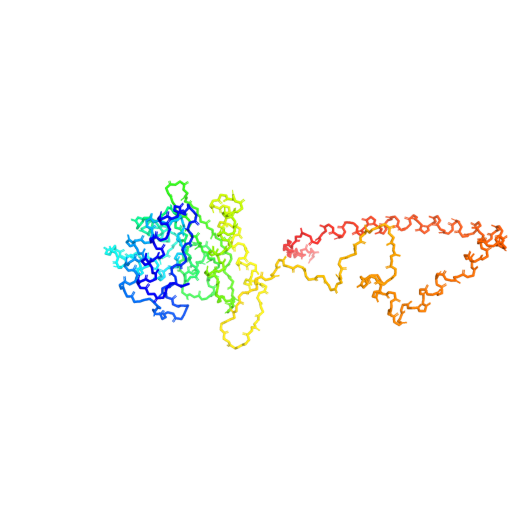ATOM 2262 C C . LEU A 1 296 ? 37.793 -2.554 3.387 1.00 29.86 296 LEU A C 1
ATOM 2264 O O . LEU A 1 296 ? 38.578 -2.298 2.475 1.00 29.86 296 LEU A O 1
ATOM 2268 N N . ALA A 1 297 ? 37.859 -1.962 4.579 1.00 34.03 297 ALA A N 1
ATOM 2269 C CA . ALA A 1 297 ? 38.997 -1.172 5.016 1.00 34.03 297 ALA A CA 1
ATOM 2270 C C . ALA A 1 297 ? 40.258 -2.051 5.064 1.00 34.03 297 ALA A C 1
ATOM 2272 O O . ALA A 1 297 ? 40.373 -3.016 5.823 1.00 34.03 297 ALA A O 1
ATOM 2273 N N . THR A 1 298 ? 41.230 -1.680 4.243 1.00 34.09 298 THR A N 1
ATOM 2274 C CA . THR A 1 298 ? 42.592 -2.199 4.221 1.00 34.09 298 THR A CA 1
ATOM 2275 C C . THR A 1 298 ? 43.285 -2.017 5.575 1.00 34.09 298 THR A C 1
ATOM 2277 O O . THR A 1 298 ? 43.683 -0.909 5.927 1.00 34.09 298 THR A O 1
ATOM 2280 N N . LYS A 1 299 ? 43.537 -3.112 6.302 1.00 34.31 299 LYS A N 1
ATOM 2281 C CA . LYS A 1 299 ? 44.655 -3.196 7.256 1.00 34.31 299 LYS A CA 1
ATOM 2282 C C . LYS A 1 299 ? 45.867 -3.775 6.529 1.00 34.31 299 LYS A C 1
ATOM 2284 O O . LYS A 1 299 ? 46.016 -4.991 6.428 1.00 34.31 299 LYS A O 1
ATOM 2289 N N . ARG A 1 300 ? 46.751 -2.907 6.029 1.00 31.92 300 ARG A N 1
ATOM 2290 C CA . ARG A 1 300 ? 48.129 -3.290 5.693 1.00 31.92 300 ARG A CA 1
ATOM 2291 C C . ARG A 1 300 ? 49.034 -2.943 6.870 1.00 31.92 300 ARG A C 1
ATOM 2293 O O . ARG A 1 300 ? 49.100 -1.798 7.294 1.00 31.92 300 ARG A O 1
ATOM 2300 N N . LYS A 1 301 ? 49.705 -3.978 7.373 1.00 34.97 301 LYS A N 1
ATOM 2301 C CA . LYS A 1 301 ? 50.851 -3.919 8.280 1.00 34.97 301 LYS A CA 1
ATOM 2302 C C . LYS A 1 301 ? 51.950 -3.021 7.698 1.00 34.97 301 LYS A C 1
ATOM 2304 O O . LYS A 1 301 ? 52.412 -3.305 6.591 1.00 34.97 301 LYS A O 1
ATOM 2309 N N . ARG A 1 302 ? 52.410 -2.045 8.471 1.00 36.41 302 ARG A N 1
ATOM 2310 C CA . ARG A 1 302 ? 53.798 -1.869 8.928 1.00 36.41 302 ARG A CA 1
ATOM 2311 C C . ARG A 1 302 ? 53.819 -0.806 10.013 1.00 36.41 302 ARG A C 1
ATOM 2313 O O . ARG A 1 302 ? 53.063 0.173 9.858 1.00 36.41 302 ARG A O 1
#

Radius of gyration: 30.17 Å; chains: 1; bounding box: 80×40×85 Å

Secondary structure (DSSP, 8-state):
---SHHHHHHHHHHHHHTT-S--EE----B-TTS-B-S-HHHHHHIIIIIGGG-SEE--BHHHHHHHHHHTTPPP---SBHHHHHHHHHHHHTTS-SEEEEE-TTS-B-TTSBB-SSGGG--EEEEEEEETTEEEEEEEEPP--S--BTHHHHHHHHHHHHHHTT--HHHHHHHHHHHHHHHHHT----SSSSPBP-TTTT----SS-----SSS--TTS--HHHHHHTSHHHHHHHHHHHT-HHHHHHHTT-S-HHHHHHHHHHHHHHHHHHHHHHHHHHHHHHHTS--------------

pLDDT: mean 85.2, std 16.96, range [29.69, 98.56]

Organism: NCBI:txid329885

InterPro domains:
  IPR004305 Thiaminase-2/PQQC [PF03070] (232-271)
  IPR004399 Hydroxymethylpyrimidine kinase/phosphomethylpyrimidine kinase domain [cd01169] (1-186)
  IPR013749 Pyridoxamine kinase/Phosphomethylpyrimidine kinase [PF08543] (1-197)
  IPR016084 Haem oxygenase-like, multi-helical [G3DSA:1.20.910.10] (213-293)
  IPR016084 Haem oxygenase-like, multi-helical [SSF48613] (226-279)
  IPR029056 Ribokinase-like [G3DSA:3.40.1190.20] (1-206)
  IPR029056 Ribokinase-like [SSF53613] (1-207)